Protein 4W5X (pdb70)

Foldseek 3Di:
DDDPLLLVCCCPVCQPVDAQLLLQLLCCVVVVDHAPDWFFWAFPVRHTHIWGHHDPDISCVSNVTDIDGDDPVCCVVCVPVVVVNVVVSVVCVVCSPVVCVPPVVSVVSVVVSPPD/DDDPLLLVCCCPVCNPPDALLLLQLLCCVVPVDHFPDWAWWAFPVGDTHIWGHHDPDISCVSNVTDIGGDDPVSCVVCVPVVVVNVVVNVVCVVCSPVCCVPPVVSVVSVVVSVDPD

B-factor: mean 32.57, std 7.02, range [18.69, 64.74]

Radius of gyration: 22.17 Å; Cα contacts (8 Å, |Δi|>4): 306; chains: 2; bounding box: 35×40×69 Å

Sequence (233 aa):
EMDKRMKSLAMTAFFGELSTLDIMALIMSIFKRHPNNTIFSVDKDGQFMIDFEYDNYKASQYLDLTLTPISGDECKTHASSIAEQLASVDIIKEDISEYIKTTPRLKRFIKKYRNREMDKRMKSLAMTAFFGELSTLDIMALIMSIFKRHPNNNTIFSVDKDGQFMIDFEYDNYKASQYLDLTLTPISGDECKTHASSIAEQLASVDIIKEDISEYIKTTPRLKRFIKKYRNRS

Nearest PDB structures (foldseek):
  4w60-assembly2_B  TM=1.003E+00  e=1.421E-19  Vaccinia virus WR
  5whb-assembly6_D  TM=1.813E-01  e=4.920E+00  Homo sapiens
  4w60-assembly2_B  TM=1.001E+00  e=5.861E-19  Vaccinia virus WR
  8gdw-assembly1_BBB  TM=2.776E-01  e=2.005E+00  Synechocystis sp. PCC 6803
  7e1e-assembly1_A  TM=4.964E-01  e=5.611E+00  Lethenteron camtschaticum

Organism: Vaccinia virus (strain Western Reserve) (NCBI:txid10254)

Structure (mmCIF, N/CA/C/O backbone):
data_4W5X
#
_entry.id   4W5X
#
_cell.length_a   112.785
_cell.length_b   34.207
_cell.length_c   67.200
_cell.angle_alpha   90.00
_cell.angle_beta   99.57
_cell.angle_gamma   90.00
#
_symmetry.space_group_name_H-M   'C 1 2 1'
#
loop_
_entity.id
_entity.type
_entity.pdbx_description
1 polymer 'Late protein H7'
2 water water
#
loop_
_atom_site.group_PDB
_atom_site.id
_atom_site.type_symbol
_atom_site.label_atom_id
_atom_site.label_alt_id
_atom_site.label_comp_id
_atom_site.label_asym_id
_atom_site.label_entity_id
_atom_site.label_seq_id
_atom_site.pdbx_PDB_ins_code
_atom_site.Cartn_x
_atom_site.Cartn_y
_atom_site.Cartn_z
_atom_site.occupancy
_atom_site.B_iso_or_equiv
_atom_site.auth_seq_id
_atom_site.auth_comp_id
_atom_site.auth_asym_id
_atom_site.auth_atom_id
_atom_site.pdbx_PDB_model_num
ATOM 1 N N . GLU A 1 3 ? 7.841 -3.983 -10.032 1.00 55.20 2 GLU B N 1
ATOM 2 C CA . GLU A 1 3 ? 7.510 -4.999 -11.030 1.00 48.23 2 GLU B CA 1
ATOM 3 C C . GLU A 1 3 ? 8.711 -5.879 -11.389 1.00 44.66 2 GLU B C 1
ATOM 4 O O . GLU A 1 3 ? 9.827 -5.388 -11.596 1.00 40.92 2 GLU B O 1
ATOM 6 N N . MET A 1 4 ? 8.472 -7.183 -11.476 1.00 42.14 3 MET B N 1
ATOM 7 C CA . MET A 1 4 ? 9.565 -8.138 -11.637 1.00 36.23 3 MET B CA 1
ATOM 8 C C . MET A 1 4 ? 10.368 -7.910 -12.902 1.00 38.47 3 MET B C 1
ATOM 9 O O . MET A 1 4 ? 9.815 -7.627 -13.964 1.00 39.72 3 MET B O 1
ATOM 14 N N . ASP A 1 5 ? 11.681 -8.045 -12.774 1.00 33.48 4 ASP B N 1
ATOM 15 C CA . ASP A 1 5 ? 12.583 -7.869 -13.887 1.00 27.91 4 ASP B CA 1
ATOM 16 C C . ASP A 1 5 ? 12.466 -9.050 -14.855 1.00 36.56 4 ASP B C 1
ATOM 17 O O . ASP A 1 5 ? 12.684 -10.201 -14.481 1.00 30.52 4 ASP B O 1
ATOM 22 N N . LYS A 1 6 ? 12.120 -8.765 -16.104 1.00 31.21 5 LYS B N 1
ATOM 23 C CA . LYS A 1 6 ? 11.918 -9.825 -17.086 1.00 32.53 5 LYS B CA 1
ATOM 24 C C . LYS A 1 6 ? 13.186 -10.610 -17.381 1.00 28.29 5 LYS B C 1
ATOM 25 O O . LYS A 1 6 ? 13.130 -11.820 -17.547 1.00 29.72 5 LYS B O 1
ATOM 26 N N . ARG A 1 7 ? 14.332 -9.939 -17.442 1.00 31.16 6 ARG B N 1
ATOM 27 C CA . ARG A 1 7 ? 15.570 -10.658 -17.724 1.00 30.40 6 ARG B CA 1
ATOM 28 C C . ARG A 1 7 ? 15.929 -11.616 -16.584 1.00 29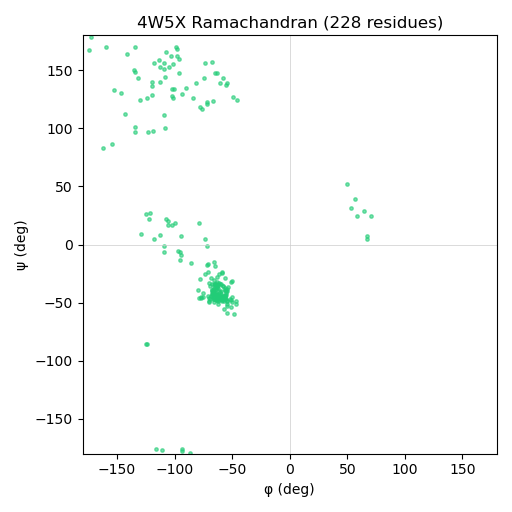.29 6 ARG B C 1
ATOM 29 O O . ARG A 1 7 ? 16.357 -12.740 -16.815 1.00 27.45 6 ARG B O 1
ATOM 37 N N . MET A 1 8 ? 15.768 -11.164 -15.348 1.00 28.57 7 MET B N 1
ATOM 38 C CA . MET A 1 8 ? 16.131 -12.007 -14.211 1.00 29.13 7 MET B CA 1
ATOM 39 C C . MET A 1 8 ? 15.251 -13.249 -14.203 1.00 28.10 7 MET B C 1
ATOM 40 O O . MET A 1 8 ? 15.712 -14.371 -13.972 1.00 27.84 7 MET B O 1
ATOM 45 N N . LYS A 1 9 ? 13.968 -13.037 -14.450 1.00 27.33 8 LYS B N 1
ATOM 46 C CA . LYS A 1 9 ? 13.011 -14.122 -14.425 1.00 30.43 8 LYS B CA 1
ATOM 47 C C . LYS A 1 9 ? 13.388 -15.154 -15.486 1.00 29.00 8 LYS B C 1
ATOM 48 O O . LYS A 1 9 ? 13.403 -16.360 -15.222 1.00 27.67 8 LYS B O 1
ATOM 54 N N . SER A 1 10 ? 13.738 -14.682 -16.677 1.00 27.10 9 SER B N 1
ATOM 55 C CA . SER A 1 10 ? 14.096 -15.608 -17.750 1.00 27.18 9 SER B CA 1
ATOM 56 C C . SER A 1 10 ? 15.315 -16.425 -17.364 1.00 28.77 9 SER B C 1
ATOM 57 O O . SER A 1 10 ? 15.314 -17.646 -17.500 1.00 29.07 9 SER B O 1
ATOM 60 N N . LEU A 1 11 ? 16.353 -15.755 -16.874 1.00 27.36 10 LEU B N 1
ATOM 61 C CA . LEU A 1 11 ? 17.558 -16.462 -16.463 1.00 27.28 10 LEU B CA 1
ATOM 62 C C . LEU A 1 11 ? 17.249 -17.557 -15.458 1.00 24.77 10 LEU B C 1
ATOM 63 O O . LEU A 1 11 ? 17.701 -18.686 -15.605 1.00 25.18 10 LEU B O 1
ATOM 68 N N . ALA A 1 12 ? 16.477 -17.200 -14.439 1.00 29.98 11 ALA B N 1
ATOM 69 C CA . ALA A 1 12 ? 16.124 -18.100 -13.348 1.00 27.20 11 ALA B CA 1
ATOM 70 C C . ALA A 1 12 ? 15.409 -19.359 -13.843 1.00 29.32 11 ALA B C 1
ATOM 71 O O . ALA A 1 12 ? 15.607 -20.451 -13.300 1.00 30.88 11 ALA B O 1
ATOM 73 N N . MET A 1 13 ? 14.581 -19.199 -14.875 1.00 29.08 12 MET B N 1
ATOM 74 C CA . MET A 1 13 ? 13.742 -20.288 -15.360 1.00 27.11 12 MET B CA 1
ATOM 75 C C . MET A 1 13 ? 14.370 -21.055 -16.523 1.00 28.32 12 MET B C 1
ATOM 76 O O . MET A 1 13 ? 13.833 -22.063 -16.975 1.00 26.78 12 MET B O 1
ATOM 81 N N . THR A 1 14 ? 15.500 -20.577 -17.023 1.00 28.27 13 THR B N 1
ATOM 82 C CA . THR A 1 14 ? 16.128 -21.260 -18.145 1.00 28.02 13 THR B CA 1
ATOM 83 C C . THR A 1 14 ? 17.560 -21.626 -17.826 1.00 25.80 13 THR B C 1
ATOM 84 O O . THR A 1 14 ? 17.824 -22.728 -17.376 1.00 26.33 13 THR B O 1
ATOM 88 N N . ALA A 1 15 ? 18.484 -20.698 -18.038 1.00 27.24 14 ALA B N 1
ATOM 89 C CA . ALA A 1 15 ? 19.895 -20.997 -17.855 1.00 26.69 14 ALA B CA 1
ATOM 90 C C . ALA A 1 15 ? 20.238 -21.455 -16.428 1.00 28.03 14 ALA B C 1
ATOM 91 O O . ALA A 1 15 ? 21.240 -22.141 -16.225 1.00 25.79 14 ALA B O 1
ATOM 93 N N . PHE A 1 16 ? 19.410 -21.088 -15.448 1.00 25.59 15 PHE B N 1
ATOM 94 C CA . PHE A 1 16 ? 19.671 -21.472 -14.062 1.00 28.83 15 PHE B CA 1
ATOM 95 C C . PHE A 1 16 ? 18.506 -22.259 -13.498 1.00 30.62 15 PHE B C 1
ATOM 96 O O . PHE A 1 16 ? 18.305 -22.344 -12.281 1.00 27.91 15 PHE B O 1
ATOM 104 N N . PHE A 1 17 ? 17.731 -22.826 -14.407 1.00 29.85 16 PHE B N 1
ATOM 105 C CA . PHE A 1 17 ? 16.569 -23.607 -14.038 1.00 31.48 16 PHE B CA 1
ATOM 106 C C . PHE A 1 17 ? 16.891 -24.578 -12.893 1.00 30.96 16 PHE B C 1
ATOM 107 O O . PHE A 1 17 ? 17.828 -25.375 -12.981 1.00 26.16 16 PHE B O 1
ATOM 115 N N . GLY A 1 18 ? 16.124 -24.479 -11.811 1.00 32.92 17 GLY B N 1
ATOM 116 C CA . GLY A 1 18 ? 16.258 -25.390 -10.678 1.00 29.60 17 GLY B CA 1
ATOM 117 C C . GLY A 1 18 ? 17.552 -25.287 -9.882 1.00 28.53 17 GLY B C 1
ATOM 118 O O . GLY A 1 18 ? 17.803 -26.112 -9.016 1.00 26.63 17 GLY B O 1
ATOM 119 N N . GLU A 1 19 ? 18.381 -24.291 -10.180 1.00 26.35 18 GLU B N 1
ATOM 120 C CA . GLU A 1 19 ? 19.623 -24.081 -9.442 1.00 28.35 18 GLU B CA 1
ATOM 121 C C . GLU A 1 19 ? 19.457 -23.062 -8.312 1.00 28.14 18 GLU B C 1
ATOM 122 O O . GLU A 1 19 ? 20.330 -22.941 -7.459 1.00 24.86 18 GLU B O 1
ATOM 128 N N . LEU A 1 20 ? 18.355 -22.316 -8.319 1.00 25.95 19 LEU B N 1
ATOM 129 C CA . LEU A 1 20 ? 18.203 -21.194 -7.385 1.00 26.32 19 LEU B CA 1
ATOM 130 C C . LEU A 1 20 ? 17.117 -21.357 -6.322 1.00 26.44 19 LEU B C 1
ATOM 131 O O . LEU A 1 20 ? 16.022 -21.832 -6.597 1.00 25.08 19 LEU B O 1
ATOM 136 N N . SER A 1 21 ? 17.440 -20.918 -5.110 1.00 27.33 20 SER B N 1
ATOM 137 C CA . SER A 1 21 ? 16.497 -20.934 -3.999 1.00 25.97 20 SER B CA 1
ATOM 138 C C . SER A 1 21 ? 15.883 -19.553 -3.854 1.00 24.26 20 SER B C 1
ATOM 139 O O . SER A 1 21 ? 16.352 -18.581 -4.457 1.00 25.36 20 SER B O 1
ATOM 142 N N . THR A 1 22 ? 14.836 -19.452 -3.046 1.00 24.21 21 THR B N 1
ATOM 143 C CA . THR A 1 22 ? 14.297 -18.131 -2.709 1.00 24.05 21 THR B CA 1
ATOM 144 C C . THR A 1 22 ? 15.374 -17.229 -2.101 1.00 24.47 21 THR B C 1
ATOM 145 O O . THR A 1 22 ? 15.408 -16.029 -2.384 1.00 25.13 21 THR B O 1
ATOM 149 N N . LEU A 1 23 ? 16.266 -17.798 -1.289 1.00 24.00 22 LEU B N 1
ATOM 150 C CA . LEU A 1 23 ? 17.356 -16.994 -0.728 1.00 22.60 22 LEU B CA 1
ATOM 151 C C . LEU A 1 23 ? 18.272 -16.456 -1.826 1.00 23.40 22 LEU B C 1
ATOM 152 O O . LEU A 1 23 ? 18.694 -15.284 -1.792 1.00 22.90 22 LEU B O 1
ATOM 157 N N . ASP A 1 24 ? 18.581 -17.321 -2.787 1.00 21.52 23 ASP B N 1
ATOM 158 C CA . ASP A 1 24 ? 19.429 -16.953 -3.911 1.00 25.03 23 ASP B CA 1
ATOM 159 C C . ASP A 1 24 ? 18.810 -15.777 -4.655 1.00 23.32 23 ASP B C 1
ATOM 160 O O . ASP A 1 24 ? 19.495 -14.832 -5.035 1.00 23.37 23 ASP B O 1
ATOM 165 N N . ILE A 1 25 ? 17.509 -15.867 -4.897 1.00 22.26 24 ILE B N 1
ATOM 166 C CA . ILE A 1 25 ? 16.796 -14.807 -5.575 1.00 22.21 24 ILE B CA 1
ATOM 167 C C . ILE A 1 25 ? 16.862 -13.505 -4.762 1.00 22.53 24 ILE B C 1
ATOM 168 O O . ILE A 1 25 ? 17.124 -12.436 -5.297 1.00 22.74 24 ILE B O 1
ATOM 173 N N . MET A 1 26 ? 16.629 -13.617 -3.462 1.00 22.33 25 MET B N 1
ATOM 174 C CA . MET A 1 26 ? 16.644 -12.449 -2.588 1.00 25.25 25 MET B CA 1
ATOM 175 C C . MET A 1 26 ? 18.011 -11.784 -2.641 1.00 23.08 25 MET B C 1
ATOM 176 O O . MET A 1 26 ? 18.120 -10.555 -2.673 1.00 25.27 25 MET B O 1
ATOM 181 N N . ALA A 1 27 ? 19.055 -12.605 -2.673 1.00 22.89 26 ALA B N 1
ATOM 182 C CA . ALA A 1 27 ? 20.424 -12.100 -2.787 1.00 24.72 26 ALA B CA 1
ATOM 183 C C . ALA A 1 27 ? 20.675 -11.455 -4.150 1.00 23.62 26 ALA B C 1
ATOM 184 O O . ALA A 1 27 ? 21.333 -10.405 -4.243 1.00 22.13 26 ALA B O 1
ATOM 186 N N . LEU A 1 28 ? 20.180 -12.092 -5.210 1.00 22.65 27 LEU B N 1
ATOM 187 C CA . LEU A 1 28 ? 20.355 -11.536 -6.559 1.00 22.21 27 LEU B CA 1
ATOM 188 C C . LEU A 1 28 ? 19.657 -10.184 -6.690 1.00 23.67 27 LEU B C 1
ATOM 189 O O . LEU A 1 28 ? 20.205 -9.236 -7.246 1.00 22.86 27 LEU B O 1
ATOM 194 N N . ILE A 1 29 ? 18.437 -10.097 -6.178 1.00 25.44 28 ILE B N 1
ATOM 195 C CA . ILE A 1 29 ? 17.709 -8.833 -6.208 1.00 23.49 28 ILE B CA 1
ATOM 196 C C . ILE A 1 29 ? 18.493 -7.760 -5.475 1.00 25.82 28 ILE B C 1
ATOM 197 O O . ILE A 1 29 ? 18.629 -6.640 -5.960 1.00 27.56 28 ILE B O 1
ATOM 202 N N . MET A 1 30 ? 19.026 -8.103 -4.304 1.00 25.28 29 MET B N 1
ATOM 203 C CA . MET A 1 30 ? 19.769 -7.133 -3.512 1.00 26.97 29 MET B CA 1
ATOM 204 C C . MET A 1 30 ? 21.026 -6.660 -4.256 1.00 26.67 29 MET B C 1
ATOM 205 O O . MET A 1 30 ? 21.389 -5.501 -4.187 1.00 29.40 29 MET B O 1
ATOM 210 N N . SER A 1 31 ? 21.675 -7.565 -4.981 1.00 25.43 30 SER B N 1
ATOM 211 C CA . SER A 1 31 ? 22.959 -7.272 -5.624 1.00 27.39 30 SER B CA 1
ATOM 212 C C . SER A 1 31 ? 22.791 -6.462 -6.915 1.00 29.38 30 SER B C 1
ATOM 213 O O . SER A 1 31 ? 23.492 -5.474 -7.153 1.00 25.86 30 SER B O 1
ATOM 216 N N . ILE A 1 32 ? 21.850 -6.895 -7.740 1.00 27.92 31 ILE B N 1
ATOM 217 C CA . ILE A 1 32 ? 21.602 -6.254 -9.016 1.00 31.33 31 ILE B CA 1
ATOM 218 C C . ILE A 1 32 ? 20.818 -4.947 -8.854 1.00 31.99 31 ILE B C 1
ATOM 219 O O . ILE A 1 32 ? 21.189 -3.926 -9.430 1.00 31.33 31 ILE B O 1
ATOM 224 N N . PHE A 1 33 ? 19.761 -4.969 -8.044 1.00 28.83 32 PHE B N 1
ATOM 225 C CA . PHE A 1 33 ? 18.877 -3.804 -7.922 1.00 30.46 32 PHE B CA 1
ATOM 226 C C . PHE A 1 33 ? 18.953 -3.062 -6.604 1.00 30.52 32 PHE B C 1
ATOM 227 O O . PHE A 1 33 ? 18.258 -2.061 -6.424 1.00 32.73 32 PHE B O 1
ATOM 235 N N . LYS A 1 34 ? 19.777 -3.548 -5.681 1.00 31.25 33 LYS B N 1
ATOM 236 C CA . LYS A 1 34 ? 19.871 -2.945 -4.357 1.00 32.43 33 LYS B CA 1
ATOM 237 C C . LYS A 1 34 ? 18.492 -2.830 -3.717 1.00 34.77 33 LYS B C 1
ATOM 238 O O . LYS A 1 34 ? 18.232 -1.903 -2.947 1.00 36.18 33 LYS B O 1
ATOM 244 N N . ARG A 1 35 ? 17.609 -3.768 -4.048 1.00 30.13 34 ARG B N 1
ATOM 245 C CA . ARG A 1 35 ? 16.276 -3.802 -3.468 1.00 30.22 34 ARG B CA 1
ATOM 246 C C . ARG A 1 35 ? 16.217 -4.844 -2.349 1.00 32.82 34 ARG B C 1
ATOM 247 O O . ARG A 1 35 ? 16.702 -5.966 -2.514 1.00 29.90 34 ARG B O 1
ATOM 249 N N . HIS A 1 36 ? 15.628 -4.459 -1.220 1.00 26.04 35 HIS B N 1
ATOM 250 C CA . HIS A 1 36 ? 15.444 -5.347 -0.067 1.00 28.08 35 HIS B CA 1
ATOM 251 C C . HIS A 1 36 ? 13.970 -5.712 0.087 1.00 29.50 35 HIS B C 1
ATOM 252 O O . HIS A 1 36 ? 13.094 -4.923 -0.281 1.00 29.91 35 HIS B O 1
ATOM 259 N N . PRO A 1 37 ? 13.683 -6.907 0.641 1.00 30.92 36 PRO B N 1
ATOM 260 C CA . PRO A 1 37 ? 12.279 -7.286 0.844 1.00 30.12 36 PRO B CA 1
ATOM 261 C C . PRO A 1 37 ? 11.630 -6.521 1.998 1.00 29.81 36 PRO B C 1
ATOM 262 O O . PRO A 1 37 ? 12.324 -6.029 2.887 1.00 29.48 36 PRO B O 1
ATOM 266 N N . ASN A 1 38 ? 10.309 -6.416 1.966 1.00 31.45 37 ASN B N 1
ATOM 267 C CA . ASN A 1 38 ? 9.573 -5.784 3.052 1.00 34.39 37 ASN B CA 1
ATOM 268 C C . ASN A 1 38 ? 9.446 -6.725 4.244 1.00 33.85 37 ASN B C 1
ATOM 269 O O . ASN A 1 38 ? 9.370 -6.276 5.387 1.00 32.36 37 ASN B O 1
ATOM 274 N N . ASN A 1 39 ? 9.418 -8.025 3.976 1.00 28.97 38 ASN B N 1
ATOM 275 C CA . ASN A 1 39 ? 9.488 -9.027 5.040 1.00 32.06 38 ASN B CA 1
ATOM 276 C C . ASN A 1 39 ? 9.619 -10.467 4.560 1.00 34.39 38 ASN B C 1
ATOM 277 O O . ASN A 1 39 ? 9.647 -10.748 3.358 1.00 29.12 38 ASN B O 1
ATOM 282 N N . THR A 1 40 ? 9.720 -11.382 5.516 1.00 31.63 39 THR B N 1
ATOM 283 C CA . THR A 1 40 ? 9.893 -12.774 5.174 1.00 30.99 39 THR B CA 1
ATOM 284 C C . THR A 1 40 ? 8.616 -13.545 5.444 1.00 31.48 39 THR B C 1
ATOM 285 O O . THR A 1 40 ? 7.702 -13.060 6.125 1.00 25.13 39 THR B O 1
ATOM 289 N N . ILE A 1 41 ? 8.564 -14.747 4.889 1.00 25.76 40 ILE B N 1
ATOM 290 C CA . ILE A 1 41 ? 7.413 -15.624 5.012 1.00 28.98 40 ILE B CA 1
ATOM 291 C C . ILE A 1 41 ? 7.901 -17.057 5.132 1.00 29.90 40 ILE B C 1
ATOM 292 O O . ILE A 1 41 ? 8.476 -17.591 4.189 1.00 27.08 40 ILE B O 1
ATOM 297 N N . PHE A 1 42 ? 7.710 -17.669 6.303 1.00 27.88 41 PHE B N 1
ATOM 298 C CA . PHE A 1 42 ? 8.011 -19.085 6.479 1.00 22.11 41 PHE B CA 1
ATOM 299 C C . PHE A 1 42 ? 7.033 -19.877 5.625 1.00 31.48 41 PHE B C 1
ATOM 300 O O . PHE A 1 42 ? 5.815 -19.715 5.755 1.00 26.48 41 PHE B O 1
ATOM 308 N N . SER A 1 43 ? 7.576 -20.707 4.736 1.00 26.12 42 SER B N 1
ATOM 309 C CA . SER A 1 43 ? 6.787 -21.406 3.732 1.00 25.77 42 SER B CA 1
ATOM 310 C C . SER A 1 43 ? 7.278 -22.834 3.511 1.00 27.65 42 SER B C 1
ATOM 311 O O . SER A 1 43 ? 8.382 -23.206 3.918 1.00 24.03 42 SER B O 1
ATOM 314 N N . VAL A 1 44 ? 6.433 -23.634 2.867 1.00 27.98 43 VAL B N 1
ATOM 315 C CA . VAL A 1 44 ? 6.808 -24.968 2.441 1.00 26.54 43 VAL B CA 1
ATOM 316 C C . VAL A 1 44 ? 6.310 -25.088 1.013 1.00 29.79 43 VAL B C 1
ATOM 317 O O . VAL A 1 44 ? 5.307 -24.457 0.664 1.00 26.00 43 VAL B O 1
ATOM 321 N N . ASP A 1 45 ? 7.019 -25.855 0.180 1.00 31.68 44 ASP B N 1
ATOM 322 C CA . ASP A 1 45 ? 6.570 -26.092 -1.193 1.00 32.49 44 ASP B CA 1
ATOM 323 C C . ASP A 1 45 ? 5.744 -27.365 -1.314 1.00 34.41 44 ASP B C 1
ATOM 324 O O . ASP A 1 45 ? 5.481 -28.045 -0.322 1.00 27.92 44 ASP B O 1
ATOM 329 N N . LYS A 1 46 ? 5.345 -27.664 -2.546 1.00 35.67 45 LYS B N 1
ATOM 330 C CA . LYS A 1 46 ? 4.468 -28.787 -2.857 1.00 40.56 45 LYS B CA 1
ATOM 331 C C . LYS A 1 46 ? 5.034 -30.109 -2.359 1.00 36.63 45 LYS B C 1
ATOM 332 O O . LYS A 1 46 ? 4.289 -31.028 -2.031 1.00 41.21 45 LYS B O 1
ATOM 334 N N . ASP A 1 47 ? 6.358 -30.199 -2.288 1.00 39.69 46 ASP B N 1
ATOM 335 C CA . ASP A 1 47 ? 7.020 -31.446 -1.911 1.00 35.70 46 ASP B CA 1
ATOM 336 C C . ASP A 1 47 ? 7.449 -31.458 -0.446 1.00 37.70 46 ASP B C 1
ATOM 337 O O . ASP A 1 47 ? 8.310 -32.247 -0.061 1.00 35.21 46 ASP B O 1
ATOM 342 N N . GLY A 1 48 ? 6.866 -30.572 0.354 1.00 38.72 47 GLY B N 1
ATOM 343 C CA . GLY A 1 48 ? 7.171 -30.501 1.776 1.00 32.51 47 GLY B CA 1
ATOM 344 C C . GLY A 1 48 ? 8.556 -29.970 2.103 1.00 34.21 47 GLY B C 1
ATOM 345 O O . GLY A 1 48 ? 9.103 -30.262 3.171 1.00 33.35 47 GLY B O 1
ATOM 346 N N . GLN A 1 49 ? 9.135 -29.183 1.200 1.00 31.57 48 GLN B N 1
ATOM 347 C CA . GLN A 1 49 ? 10.431 -28.571 1.486 1.00 28.85 48 GLN B CA 1
ATOM 348 C C . GLN A 1 49 ? 10.254 -27.179 2.082 1.00 29.01 48 GLN B C 1
ATOM 349 O O . GLN A 1 49 ? 9.511 -26.354 1.547 1.00 25.33 48 GLN B O 1
ATOM 355 N N . PHE A 1 50 ? 10.924 -26.915 3.200 1.00 27.13 49 PHE B N 1
ATOM 356 C CA . PHE A 1 50 ? 10.798 -25.605 3.841 1.00 24.31 49 PHE B CA 1
ATOM 357 C C . PHE A 1 50 ? 11.564 -24.512 3.085 1.00 24.47 49 PHE B C 1
ATOM 358 O O . PHE A 1 50 ? 12.650 -24.755 2.554 1.00 23.18 49 PHE B O 1
ATOM 366 N N . MET A 1 51 ? 10.999 -23.309 3.044 1.00 22.41 50 MET B N 1
ATOM 367 C CA . MET A 1 51 ? 11.663 -22.171 2.412 1.00 24.37 50 MET B CA 1
ATOM 368 C C . MET A 1 51 ? 11.219 -20.853 3.037 1.00 26.34 50 MET B C 1
ATOM 369 O O . MET A 1 51 ? 10.031 -20.611 3.206 1.00 25.81 50 MET B O 1
ATOM 374 N N . ILE A 1 52 ? 12.177 -19.991 3.346 1.00 25.54 51 ILE B N 1
ATOM 375 C CA . ILE A 1 52 ? 11.858 -18.611 3.638 1.00 21.35 51 ILE B CA 1
ATOM 376 C C . ILE A 1 52 ? 11.599 -17.873 2.323 1.00 26.84 51 ILE B C 1
ATOM 377 O O . ILE A 1 52 ? 12.485 -17.776 1.455 1.00 23.36 51 ILE B O 1
ATOM 382 N N . ASP A 1 53 ? 10.382 -17.367 2.165 1.00 24.63 52 ASP B N 1
ATOM 383 C CA . ASP A 1 53 ? 10.051 -16.567 0.988 1.00 28.13 52 ASP B CA 1
ATOM 384 C C . ASP A 1 53 ? 10.221 -15.099 1.379 1.00 27.73 52 ASP B C 1
ATOM 385 O O . ASP A 1 53 ? 10.240 -14.764 2.566 1.00 29.30 52 ASP B O 1
ATOM 390 N N . PHE A 1 54 ? 10.388 -14.237 0.385 1.00 26.06 53 PHE B N 1
ATOM 391 C CA . PHE A 1 54 ? 10.683 -12.837 0.634 1.00 26.73 53 PHE B CA 1
ATOM 392 C C . PHE A 1 54 ? 9.657 -11.960 -0.047 1.00 27.28 53 PHE B C 1
ATOM 393 O O . PHE A 1 54 ? 9.410 -12.105 -1.231 1.00 27.18 53 PHE B O 1
ATOM 401 N N . GLU A 1 55 ? 9.035 -11.065 0.712 1.00 26.02 54 GLU B N 1
ATOM 402 C CA . GLU A 1 55 ? 7.958 -10.264 0.159 1.00 26.87 54 GLU B CA 1
ATOM 403 C C . GLU A 1 55 ? 8.389 -8.841 -0.194 1.00 31.64 54 GLU B C 1
ATOM 404 O O . GLU A 1 55 ? 8.969 -8.134 0.633 1.00 34.36 54 GLU B O 1
ATOM 410 N N . TYR A 1 56 ? 8.108 -8.438 -1.434 1.00 28.99 55 TYR B N 1
ATOM 411 C CA . TYR A 1 56 ? 8.370 -7.081 -1.907 1.00 33.57 55 TYR B CA 1
ATOM 412 C C . TYR A 1 56 ? 7.040 -6.355 -2.144 1.00 37.35 55 TYR B C 1
ATOM 413 O O . TYR A 1 56 ? 5.969 -6.902 -1.878 1.00 37.39 55 TYR B O 1
ATOM 422 N N . ASP A 1 57 ? 7.100 -5.122 -2.634 1.00 44.51 56 ASP B N 1
ATOM 423 C CA . ASP A 1 57 ? 5.876 -4.335 -2.831 1.00 48.29 56 ASP B CA 1
ATOM 424 C C . ASP A 1 57 ? 4.787 -5.129 -3.555 1.00 44.79 56 ASP B C 1
ATOM 425 O O . ASP A 1 57 ? 3.696 -5.343 -3.014 1.00 44.41 56 ASP B O 1
ATOM 430 N N . ASN A 1 58 ? 5.102 -5.580 -4.767 1.00 38.87 57 ASN B N 1
ATOM 431 C CA . ASN A 1 58 ? 4.107 -6.194 -5.646 1.00 41.49 57 ASN B CA 1
ATOM 432 C C . ASN A 1 58 ? 4.461 -7.598 -6.148 1.00 41.69 57 ASN B C 1
ATOM 433 O O . ASN A 1 58 ? 3.996 -8.005 -7.206 1.00 40.34 57 ASN B O 1
ATOM 4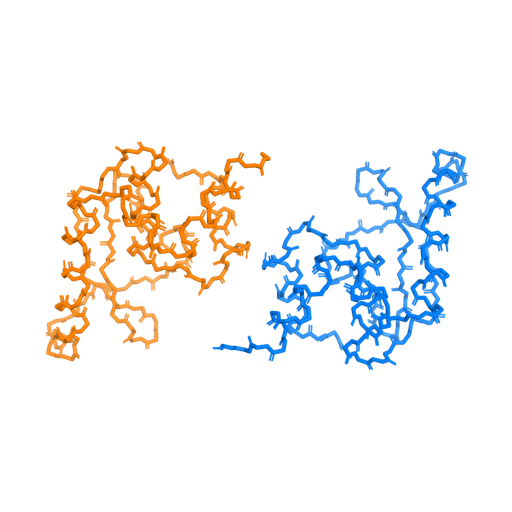36 N N . TYR A 1 59 ? 5.278 -8.336 -5.402 1.00 39.36 58 TYR B N 1
ATOM 437 C CA . TYR A 1 59 ? 5.642 -9.703 -5.794 1.00 37.04 58 TYR B CA 1
ATOM 438 C C . TYR A 1 59 ? 6.470 -10.367 -4.691 1.00 32.38 58 TYR B C 1
ATOM 439 O O . TYR A 1 59 ? 6.908 -9.695 -3.768 1.00 32.76 58 TYR B O 1
ATOM 448 N N . LYS A 1 60 ? 6.661 -11.682 -4.779 1.00 27.75 59 LYS B N 1
ATOM 449 C CA . LYS A 1 60 ? 7.513 -12.404 -3.829 1.00 34.67 59 LYS B CA 1
ATOM 450 C C . LYS A 1 60 ? 8.691 -13.045 -4.568 1.00 30.53 59 LYS B C 1
ATOM 451 O O . LYS A 1 60 ? 8.603 -13.326 -5.758 1.00 26.88 59 LYS B O 1
ATOM 457 N N . ALA A 1 61 ? 9.780 -13.296 -3.854 1.00 27.13 60 ALA B N 1
ATOM 458 C CA . ALA A 1 61 ? 10.951 -13.939 -4.447 1.00 26.09 60 ALA B CA 1
ATOM 459 C C . ALA A 1 61 ? 10.599 -15.255 -5.151 1.00 28.28 60 ALA B C 1
ATOM 460 O O . ALA A 1 61 ? 11.187 -15.578 -6.177 1.00 30.22 60 ALA B O 1
ATOM 462 N N . SER A 1 62 ? 9.654 -16.016 -4.595 1.00 24.93 61 SER B N 1
ATOM 463 C CA . SER A 1 62 ? 9.293 -17.323 -5.153 1.00 27.71 61 SER B CA 1
ATOM 464 C C . SER A 1 62 ? 8.666 -17.214 -6.537 1.00 27.00 61 SER B C 1
ATOM 465 O O . SER A 1 62 ? 8.609 -18.199 -7.278 1.00 30.52 61 SER B O 1
ATOM 468 N N . GLN A 1 63 ? 8.189 -16.024 -6.883 1.00 28.79 62 GLN B N 1
ATOM 469 C CA . GLN A 1 63 ? 7.547 -15.814 -8.183 1.00 25.30 62 GLN B CA 1
ATOM 470 C C . GLN A 1 63 ? 8.559 -15.790 -9.334 1.00 31.59 62 GLN B C 1
ATOM 471 O O . GLN A 1 63 ? 8.219 -16.088 -10.480 1.00 29.49 62 GLN B O 1
ATOM 477 N N . TYR A 1 64 ? 9.799 -15.433 -9.025 1.00 29.96 63 TYR B N 1
ATOM 478 C CA . TYR A 1 64 ? 10.881 -15.524 -10.001 1.00 26.49 63 TYR B CA 1
ATOM 479 C C . TYR A 1 64 ? 11.164 -16.976 -10.380 1.00 28.96 63 TYR B C 1
ATOM 480 O O . TYR A 1 64 ? 11.823 -17.266 -11.387 1.00 30.90 63 TYR B O 1
ATOM 489 N N . LEU A 1 65 ? 10.651 -17.894 -9.574 1.00 29.88 64 LEU B N 1
ATOM 490 C CA . LEU A 1 65 ? 10.953 -19.301 -9.752 1.00 26.73 64 LEU B CA 1
ATOM 491 C C . LEU A 1 65 ? 9.687 -20.077 -10.066 1.00 29.20 64 LEU B C 1
ATOM 492 O O . LEU A 1 65 ? 9.724 -21.302 -10.168 1.00 30.34 64 LEU B O 1
ATOM 497 N N . ASP A 1 66 ? 8.577 -19.361 -10.229 1.00 29.59 65 ASP B N 1
ATOM 498 C CA . ASP A 1 66 ? 7.309 -19.981 -10.597 1.00 30.24 65 ASP B CA 1
ATOM 499 C C . ASP A 1 66 ? 6.928 -21.053 -9.596 1.00 32.29 65 ASP B C 1
ATOM 500 O O . ASP A 1 66 ? 6.427 -22.109 -9.978 1.00 33.18 65 ASP B O 1
ATOM 505 N N . LEU A 1 67 ? 7.173 -20.795 -8.315 1.00 30.16 66 LEU B N 1
ATOM 506 C CA . LEU A 1 67 ? 6.832 -21.762 -7.285 1.00 28.63 66 LEU B CA 1
ATOM 507 C C . LEU A 1 67 ? 5.487 -21.411 -6.692 1.00 34.41 66 LEU B C 1
ATOM 508 O O . LEU A 1 67 ? 5.136 -20.233 -6.612 1.00 32.41 66 LEU B O 1
ATOM 513 N N . THR A 1 68 ? 4.732 -22.427 -6.279 1.00 35.64 67 THR B N 1
ATOM 514 C CA . THR A 1 68 ? 3.549 -22.182 -5.456 1.00 37.05 67 THR B CA 1
ATOM 515 C C . THR A 1 68 ? 3.823 -22.674 -4.037 1.00 32.95 67 THR B C 1
ATOM 516 O O . THR A 1 68 ? 3.965 -23.873 -3.777 1.00 33.34 67 THR B O 1
ATOM 520 N N . LEU A 1 69 ? 3.917 -21.721 -3.125 1.00 30.33 68 LEU B N 1
ATOM 521 C CA . LEU A 1 69 ? 4.304 -22.017 -1.763 1.00 27.99 68 LEU B CA 1
ATOM 522 C C . LEU A 1 69 ? 3.096 -21.839 -0.870 1.00 30.96 68 LEU B C 1
ATOM 523 O O . LEU A 1 69 ? 2.171 -21.107 -1.223 1.00 29.25 68 LEU B O 1
ATOM 528 N N . THR A 1 70 ? 3.124 -22.520 0.271 1.00 28.93 69 THR B N 1
ATOM 529 C CA . THR A 1 70 ? 2.069 -22.459 1.270 1.00 32.59 69 THR B CA 1
ATOM 530 C C . THR A 1 70 ? 2.655 -21.948 2.581 1.00 29.47 69 THR B C 1
ATOM 531 O O . THR A 1 70 ? 3.743 -22.358 2.974 1.00 30.14 69 THR B O 1
ATOM 535 N N . PRO A 1 71 ? 1.951 -21.028 3.251 1.00 25.69 70 PRO B N 1
ATOM 536 C CA . PRO A 1 71 ? 2.430 -20.622 4.574 1.00 32.09 70 PRO B CA 1
ATOM 537 C C . PRO A 1 71 ? 2.619 -21.837 5.474 1.00 29.00 70 PRO B C 1
ATOM 538 O O . PRO A 1 71 ? 1.803 -22.757 5.457 1.00 28.99 70 PRO B O 1
ATOM 542 N N . ILE A 1 72 ? 3.699 -21.844 6.246 1.00 32.26 71 ILE B N 1
ATOM 543 C CA . ILE A 1 72 ? 3.937 -22.923 7.184 1.00 31.78 71 ILE B CA 1
ATOM 544 C C . ILE A 1 72 ? 2.764 -23.023 8.155 1.00 32.39 71 ILE B C 1
ATOM 545 O O . ILE A 1 72 ? 2.174 -22.019 8.524 1.00 29.42 71 ILE B O 1
ATOM 550 N N . SER A 1 73 ? 2.402 -24.241 8.536 1.00 34.44 72 SER B N 1
ATOM 551 C CA . SER A 1 73 ? 1.364 -24.423 9.543 1.00 36.33 72 SER B CA 1
ATOM 552 C C . SER A 1 73 ? 2.030 -24.665 10.898 1.00 35.10 72 SER B C 1
ATOM 553 O O . SER A 1 73 ? 3.214 -24.988 10.963 1.00 33.97 72 SER B O 1
ATOM 556 N N . GLY A 1 74 ? 1.276 -24.501 11.978 1.00 40.55 73 GLY B N 1
ATOM 557 C CA . GLY A 1 74 ? 1.816 -24.712 13.313 1.00 34.61 73 GLY B CA 1
ATOM 558 C C . GLY A 1 74 ? 2.517 -26.049 13.506 1.00 35.82 73 GLY B C 1
ATOM 559 O O . GLY A 1 74 ? 3.615 -26.106 14.061 1.00 36.44 73 GLY B O 1
ATOM 560 N N . ASP A 1 75 ? 1.874 -27.122 13.051 1.00 35.19 74 ASP B N 1
ATOM 561 C CA . ASP A 1 75 ? 2.402 -28.482 13.169 1.00 39.66 74 ASP B CA 1
ATOM 562 C C . ASP A 1 75 ? 3.721 -28.701 12.443 1.00 41.20 74 ASP B C 1
ATOM 563 O O . ASP A 1 75 ? 4.483 -29.603 12.790 1.00 38.78 74 ASP B O 1
ATOM 568 N N . GLU A 1 76 ? 3.973 -27.900 11.414 1.00 37.04 75 GLU B N 1
ATOM 569 C CA . GLU A 1 76 ? 5.148 -28.096 10.566 1.00 34.29 75 GLU B CA 1
ATOM 570 C C . GLU A 1 76 ? 6.365 -27.412 11.157 1.00 32.86 75 GLU B C 1
ATOM 571 O O . GLU A 1 76 ? 7.499 -27.690 10.778 1.00 33.73 75 GLU B O 1
ATOM 577 N N . CYS A 1 77 ? 6.126 -26.514 12.099 1.00 37.06 76 CYS B N 1
ATOM 578 C CA . CYS A 1 77 ? 7.218 -25.777 12.707 1.00 36.90 76 CYS B CA 1
ATOM 579 C C . CYS A 1 77 ? 8.259 -26.739 13.255 1.00 31.07 76 CYS B C 1
ATOM 580 O O . CYS A 1 77 ? 9.443 -26.629 12.937 1.00 31.00 76 CYS B O 1
ATOM 583 N N . LYS A 1 78 ? 7.811 -27.685 14.073 1.00 28.86 77 LYS B N 1
ATOM 584 C CA . LYS A 1 78 ? 8.705 -28.690 14.626 1.00 27.99 77 LYS B CA 1
ATOM 585 C C . LYS A 1 78 ? 9.437 -29.442 13.519 1.00 31.11 77 LYS B C 1
ATOM 586 O O . LYS A 1 78 ? 10.655 -29.629 13.586 1.00 30.05 77 LYS B O 1
ATOM 592 N N . THR A 1 79 ? 8.698 -29.881 12.500 1.00 26.69 78 THR B N 1
ATOM 593 C CA . THR A 1 79 ? 9.309 -30.636 11.400 1.00 31.43 78 THR B CA 1
ATOM 594 C C . THR A 1 79 ? 10.470 -29.886 10.734 1.00 29.53 78 THR B C 1
ATOM 595 O O . THR A 1 79 ? 11.495 -30.472 10.398 1.00 27.63 78 THR B O 1
ATOM 599 N N . HIS A 1 80 ? 10.309 -28.586 10.558 1.00 28.41 79 HIS B N 1
ATOM 600 C CA . HIS A 1 80 ? 11.282 -27.811 9.795 1.00 26.33 79 HIS B CA 1
ATOM 601 C C . HIS A 1 80 ? 12.248 -26.993 10.647 1.00 29.09 79 HIS B C 1
ATOM 602 O O . HIS A 1 80 ? 12.910 -26.076 10.147 1.00 27.45 79 HIS B O 1
ATOM 609 N N . ALA A 1 81 ? 12.333 -27.322 11.932 1.00 23.00 80 ALA B N 1
ATOM 610 C CA . ALA A 1 81 ? 13.159 -26.548 12.832 1.00 25.89 80 ALA B CA 1
ATOM 611 C C . ALA A 1 81 ? 14.571 -26.364 12.296 1.00 26.36 80 ALA B C 1
ATOM 612 O O . ALA A 1 81 ? 15.086 -25.253 12.295 1.00 24.78 80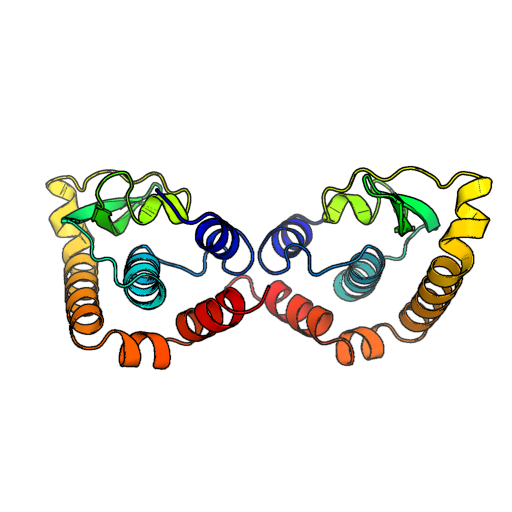 ALA B O 1
ATOM 614 N N . SER A 1 82 ? 15.193 -27.446 11.829 1.00 26.55 81 SER B N 1
ATOM 615 C CA . SER A 1 82 ? 16.580 -27.378 11.376 1.00 25.80 81 SER B CA 1
ATOM 616 C C . SER A 1 82 ? 16.743 -26.478 10.165 1.00 27.30 81 SER B C 1
ATOM 617 O O . SER A 1 82 ? 17.641 -25.641 10.122 1.00 25.55 81 SER B O 1
ATOM 620 N N . SER A 1 83 ? 15.870 -26.676 9.178 1.00 26.00 82 SER B N 1
ATOM 621 C CA . SER A 1 83 ? 15.886 -25.890 7.950 1.00 24.61 82 SER B CA 1
ATOM 622 C C . SER A 1 83 ? 15.565 -24.429 8.233 1.00 27.25 82 SER B C 1
ATOM 623 O O . SER A 1 83 ? 16.125 -23.522 7.601 1.00 26.37 82 SER B O 1
ATOM 626 N N . ILE A 1 84 ? 14.670 -24.202 9.192 1.00 23.47 83 ILE B N 1
ATOM 627 C CA . ILE A 1 84 ? 14.364 -22.856 9.656 1.00 24.07 83 ILE B CA 1
ATOM 628 C C . ILE A 1 84 ? 15.623 -22.140 10.153 1.00 24.49 83 ILE B C 1
ATOM 629 O O . ILE A 1 84 ? 15.961 -21.055 9.672 1.00 25.47 83 ILE B O 1
ATOM 634 N N . ALA A 1 85 ? 16.327 -22.757 11.100 1.00 25.23 84 ALA B N 1
ATOM 635 C CA . ALA A 1 85 ? 17.549 -22.166 11.664 1.00 25.55 84 ALA B CA 1
ATOM 636 C C . ALA A 1 85 ? 18.633 -21.895 10.619 1.00 27.16 84 ALA B C 1
ATOM 637 O O . ALA A 1 85 ? 19.258 -20.835 10.625 1.00 24.04 84 ALA B O 1
ATOM 639 N N . GLU A 1 86 ? 18.876 -22.855 9.738 1.00 25.51 85 GLU B N 1
ATOM 640 C CA . GLU A 1 86 ? 19.933 -22.657 8.755 1.00 27.63 85 GLU B CA 1
ATOM 641 C C . GLU A 1 86 ? 19.591 -21.526 7.784 1.00 26.95 85 GLU B C 1
ATOM 642 O O . GLU A 1 86 ? 20.444 -20.705 7.462 1.00 26.10 85 GLU B O 1
ATOM 648 N N . GLN A 1 87 ? 18.347 -21.469 7.325 1.00 20.44 86 GLN B N 1
ATOM 649 C CA . GLN A 1 87 ? 17.970 -20.416 6.385 1.00 24.44 86 GLN B CA 1
ATOM 650 C C . GLN A 1 87 ? 18.000 -19.037 7.035 1.00 24.83 86 GLN B C 1
ATOM 651 O O . GLN A 1 87 ? 18.462 -18.083 6.429 1.00 24.26 86 GLN B O 1
ATOM 657 N N . LEU A 1 88 ? 17.557 -18.948 8.290 1.00 25.27 87 LEU B N 1
ATOM 658 C CA . LEU A 1 88 ? 17.680 -17.708 9.061 1.00 28.42 87 LEU B CA 1
ATOM 659 C C . LEU A 1 88 ? 19.123 -17.247 9.117 1.00 23.87 87 LEU B C 1
ATOM 660 O O . LEU A 1 88 ? 19.431 -16.075 8.914 1.00 23.67 87 LEU B O 1
ATOM 665 N N . ALA A 1 89 ? 20.003 -18.192 9.416 1.00 24.45 88 ALA B N 1
ATOM 666 C CA . ALA A 1 89 ? 21.414 -17.906 9.586 1.00 27.28 88 ALA B CA 1
ATOM 667 C C . ALA A 1 89 ? 21.994 -17.420 8.263 1.00 28.85 88 ALA B C 1
ATOM 668 O O . ALA A 1 89 ? 22.780 -16.478 8.228 1.00 26.09 88 ALA B O 1
ATOM 670 N N . SER A 1 90 ? 21.591 -18.069 7.172 1.00 26.44 89 SER B N 1
ATOM 671 C CA . SER A 1 90 ? 22.045 -17.683 5.839 1.00 24.81 89 SER B CA 1
ATOM 672 C C . SER A 1 90 ? 21.625 -16.265 5.471 1.00 24.20 89 SER B C 1
ATOM 673 O O . SER A 1 90 ? 22.437 -15.489 4.973 1.00 26.08 89 SER B O 1
ATOM 676 N N . VAL A 1 91 ? 20.364 -15.930 5.731 1.00 23.33 90 VAL B N 1
ATOM 677 C CA . VAL A 1 91 ? 19.853 -14.591 5.457 1.00 25.75 90 VAL B CA 1
ATOM 678 C C . VAL A 1 91 ? 20.679 -13.507 6.152 1.00 29.50 90 VAL B C 1
ATOM 679 O O . VAL A 1 91 ? 20.938 -12.444 5.582 1.00 27.57 90 VAL B O 1
ATOM 683 N N . ASP A 1 92 ? 21.095 -13.784 7.383 1.00 26.27 91 ASP B N 1
ATOM 684 C CA . ASP A 1 92 ? 21.898 -12.841 8.144 1.00 23.51 91 ASP B CA 1
ATOM 685 C C . ASP A 1 92 ? 23.260 -12.631 7.507 1.00 26.52 91 ASP B C 1
ATOM 686 O O . ASP A 1 92 ? 23.780 -11.525 7.501 1.00 26.85 91 ASP B O 1
ATOM 691 N N . ILE A 1 93 ? 23.838 -13.701 6.975 1.00 24.04 92 ILE B N 1
ATOM 692 C CA . ILE A 1 93 ? 25.107 -13.607 6.261 1.00 24.15 92 ILE B CA 1
ATOM 693 C C . ILE A 1 93 ? 24.931 -12.803 4.968 1.00 26.80 92 ILE B C 1
ATOM 694 O O . ILE A 1 93 ? 25.705 -11.883 4.669 1.00 28.52 92 ILE B O 1
ATOM 699 N N . ILE A 1 94 ? 23.890 -13.135 4.215 1.00 24.19 93 ILE B N 1
ATOM 700 C CA . ILE A 1 94 ? 23.579 -12.398 3.003 1.00 23.61 93 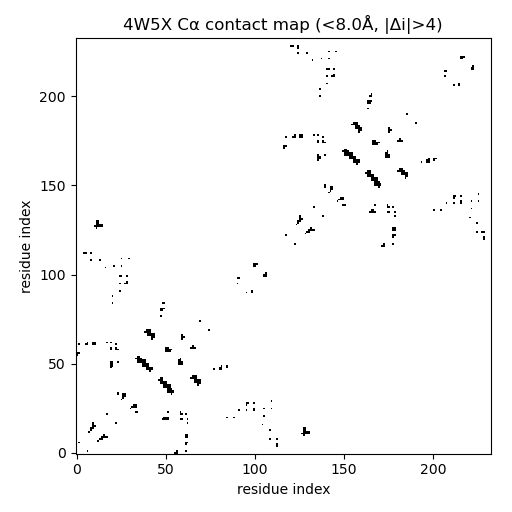ILE B CA 1
ATOM 701 C C . ILE A 1 94 ? 23.521 -10.901 3.274 1.00 28.48 93 ILE B C 1
ATOM 702 O O . ILE A 1 94 ? 24.220 -10.121 2.625 1.00 28.80 93 ILE B O 1
ATOM 707 N N . LYS A 1 95 ? 22.707 -10.512 4.251 1.00 28.70 94 LYS B N 1
ATOM 708 C CA . LYS A 1 95 ? 22.517 -9.106 4.600 1.00 28.72 94 LYS B CA 1
ATOM 709 C C . LYS A 1 95 ? 23.806 -8.414 5.036 1.00 33.25 94 LYS B C 1
ATOM 710 O O . LYS A 1 95 ? 24.001 -7.229 4.763 1.00 30.35 94 LYS B O 1
ATOM 716 N N . GLU A 1 96 ? 24.687 -9.152 5.701 1.00 27.16 95 GLU B N 1
ATOM 717 C CA . GLU A 1 96 ? 25.879 -8.544 6.270 1.00 29.60 95 GLU B CA 1
ATOM 718 C C . GLU A 1 96 ? 26.855 -8.050 5.208 1.00 31.89 95 GLU B C 1
ATOM 719 O O . GLU A 1 96 ? 27.440 -6.971 5.357 1.00 31.37 95 GLU B O 1
ATOM 725 N N . ASP A 1 97 ? 27.029 -8.840 4.146 1.00 24.98 96 ASP B N 1
ATOM 726 C CA . ASP A 1 97 ? 27.948 -8.488 3.061 1.00 28.36 96 ASP B CA 1
ATOM 727 C C . ASP A 1 97 ? 27.511 -9.166 1.758 1.00 29.11 96 ASP B C 1
ATOM 728 O O . ASP A 1 97 ? 27.979 -10.258 1.418 1.00 25.02 96 ASP B O 1
ATOM 733 N N . ILE A 1 98 ? 26.608 -8.508 1.036 1.00 27.26 97 ILE B N 1
ATOM 734 C CA . ILE A 1 98 ? 26.032 -9.091 -0.169 1.00 25.56 97 ILE B CA 1
ATOM 735 C C . ILE A 1 98 ? 27.090 -9.326 -1.235 1.00 29.43 97 ILE B C 1
ATOM 736 O O . ILE A 1 98 ? 27.009 -10.298 -1.982 1.00 29.16 97 ILE B O 1
ATOM 741 N N . SER A 1 99 ? 28.091 -8.451 -1.297 1.00 27.82 98 SER B N 1
ATOM 742 C CA . SER A 1 99 ? 29.142 -8.596 -2.304 1.00 33.01 98 SER B CA 1
ATOM 743 C C . SER A 1 99 ? 29.972 -9.851 -2.099 1.00 27.67 98 SER B C 1
ATOM 744 O O . SER A 1 99 ? 30.238 -10.590 -3.045 1.00 30.19 98 SER B O 1
ATOM 747 N N . GLU A 1 100 ? 30.388 -10.074 -0.857 1.00 29.34 99 GLU B N 1
ATOM 748 C CA . GLU A 1 100 ? 31.140 -11.268 -0.498 1.00 30.67 99 GLU B CA 1
ATOM 749 C C . GLU A 1 100 ? 30.316 -12.532 -0.740 1.00 29.54 99 GLU B C 1
ATOM 750 O O . GLU A 1 100 ? 30.851 -13.565 -1.145 1.00 30.05 99 GLU B O 1
ATOM 756 N N . TYR A 1 101 ? 29.016 -12.453 -0.469 1.00 30.58 100 TYR B N 1
ATOM 757 C CA . TYR A 1 101 ? 28.144 -13.614 -0.632 1.00 29.40 100 TYR B CA 1
ATOM 758 C C . TYR A 1 101 ? 28.048 -14.007 -2.098 1.00 27.60 100 TYR B C 1
ATOM 759 O O . TYR A 1 101 ? 28.201 -15.170 -2.446 1.00 27.25 100 TYR B O 1
ATOM 768 N N . ILE A 1 102 ? 27.781 -13.025 -2.955 1.00 26.48 101 ILE B N 1
ATOM 769 C CA . ILE A 1 102 ? 27.741 -13.272 -4.383 1.00 24.98 101 ILE B CA 1
ATOM 770 C C . ILE A 1 102 ? 29.064 -13.866 -4.836 1.00 28.09 101 ILE B C 1
ATOM 771 O O . ILE A 1 102 ? 29.107 -14.819 -5.618 1.00 28.47 101 ILE B O 1
ATOM 776 N N . LYS A 1 103 ? 30.142 -13.292 -4.325 1.00 31.35 102 LYS B N 1
ATOM 777 C CA . LYS A 1 103 ? 31.483 -13.609 -4.787 1.00 34.25 102 LYS B CA 1
ATOM 778 C C . LYS A 1 103 ? 31.852 -15.040 -4.453 1.00 33.68 102 LYS B C 1
ATOM 779 O O . LYS A 1 103 ? 32.563 -15.700 -5.209 1.00 33.46 102 LYS B O 1
ATOM 785 N N . THR A 1 104 ? 31.364 -15.517 -3.314 1.00 29.00 103 THR B N 1
ATOM 786 C CA . THR A 1 104 ? 31.742 -16.827 -2.821 1.00 27.84 103 THR B CA 1
ATOM 787 C C . THR A 1 104 ? 30.634 -17.865 -2.992 1.00 31.04 103 THR B C 1
ATOM 788 O O . THR A 1 104 ? 30.658 -18.918 -2.350 1.00 28.49 103 THR B O 1
ATOM 792 N N . THR A 1 105 ? 29.657 -17.567 -3.845 1.00 28.06 104 THR B N 1
ATOM 793 C CA . THR A 1 105 ? 28.596 -18.522 -4.124 1.00 26.55 104 THR B CA 1
ATOM 794 C C . THR A 1 105 ? 28.626 -18.738 -5.622 1.00 27.81 104 THR B C 1
ATOM 795 O O . THR A 1 105 ? 28.079 -17.941 -6.388 1.00 22.77 104 THR B O 1
ATOM 799 N N . PRO A 1 106 ? 29.307 -19.809 -6.048 1.00 30.13 105 PRO B N 1
ATOM 800 C CA . PRO A 1 106 ? 29.627 -19.946 -7.466 1.00 24.46 105 PRO B CA 1
ATOM 801 C C . PRO A 1 106 ? 28.421 -19.671 -8.371 1.00 28.46 105 PRO B C 1
ATOM 802 O O . PRO A 1 106 ? 28.561 -18.875 -9.294 1.00 26.16 105 PRO B O 1
ATOM 806 N N . ARG A 1 107 ? 27.264 -20.270 -8.096 1.00 25.05 106 ARG B N 1
ATOM 807 C CA . ARG A 1 107 ? 26.106 -20.115 -8.988 1.00 30.69 106 ARG B CA 1
ATOM 808 C C . ARG A 1 107 ? 25.609 -18.667 -9.077 1.00 27.64 106 ARG B C 1
ATOM 809 O O . ARG A 1 107 ? 25.035 -18.251 -10.095 1.00 26.85 106 ARG B O 1
ATOM 817 N N . LEU A 1 108 ? 25.834 -17.897 -8.020 1.00 24.84 107 LEU B N 1
ATOM 818 C CA . LEU A 1 108 ? 25.373 -16.507 -7.999 1.00 26.32 107 LEU B CA 1
ATOM 819 C C . LEU A 1 108 ? 26.290 -15.615 -8.844 1.00 29.81 107 LEU B C 1
ATOM 820 O O . LEU A 1 108 ? 25.834 -14.792 -9.646 1.00 26.21 107 LEU B O 1
ATOM 825 N N . LYS A 1 109 ? 27.588 -15.809 -8.654 1.00 29.79 108 LYS B N 1
ATOM 826 C CA . LYS A 1 109 ? 28.608 -15.161 -9.456 1.00 27.27 108 LYS B CA 1
ATOM 827 C C . LYS A 1 109 ? 28.372 -15.464 -10.935 1.00 31.96 108 LYS B C 1
ATOM 828 O O . LYS A 1 109 ? 28.500 -14.584 -11.784 1.00 32.29 108 LYS B O 1
ATOM 834 N N . ARG A 1 110 ? 28.029 -16.711 -11.249 1.00 31.05 109 ARG B N 1
ATOM 835 C CA . ARG A 1 110 ? 27.723 -17.064 -12.636 1.00 31.00 109 ARG B CA 1
ATOM 836 C C . ARG A 1 110 ? 26.496 -16.313 -13.111 1.00 31.07 109 ARG B C 1
ATOM 837 O O . ARG A 1 110 ? 26.484 -15.750 -14.207 1.00 32.25 109 ARG B O 1
ATOM 845 N N . PHE A 1 111 ? 25.457 -16.316 -12.284 1.00 26.73 110 PHE B N 1
ATOM 846 C CA . PHE A 1 111 ? 24.213 -15.678 -12.641 1.00 26.99 110 PHE B CA 1
ATOM 847 C C . PHE A 1 111 ? 24.459 -14.237 -13.033 1.00 31.31 110 PHE B C 1
ATOM 848 O O . PHE A 1 111 ? 23.967 -13.778 -14.055 1.00 28.76 110 PHE B O 1
ATOM 856 N N . ILE A 1 112 ? 25.209 -13.521 -12.204 1.00 31.16 111 ILE B N 1
ATOM 857 C CA . ILE A 1 112 ? 25.437 -12.102 -12.441 1.00 34.44 111 ILE B CA 1
ATOM 858 C C . ILE A 1 112 ? 26.256 -11.853 -13.703 1.00 36.35 111 ILE B C 1
ATOM 859 O O . ILE A 1 112 ? 25.955 -10.932 -14.467 1.00 41.00 111 ILE B O 1
ATOM 864 N N . LYS A 1 113 ? 27.276 -12.675 -13.933 1.00 35.08 112 LYS B N 1
ATOM 865 C CA . LYS A 1 113 ? 28.044 -12.577 -15.171 1.00 34.33 112 LYS B CA 1
ATOM 866 C C . LYS A 1 113 ? 27.114 -12.662 -16.367 1.00 38.51 112 LYS B C 1
ATOM 867 O O . LYS A 1 113 ? 27.153 -11.827 -17.271 1.00 42.28 112 LYS B O 1
ATOM 869 N N . LYS A 1 114 ? 26.279 -13.691 -16.362 1.00 34.56 113 LYS B N 1
ATOM 870 C CA . LYS A 1 114 ? 25.372 -13.956 -17.458 1.00 34.57 113 LYS B CA 1
ATOM 871 C C . LYS A 1 114 ? 24.291 -12.891 -17.564 1.00 37.38 113 LYS B C 1
ATOM 872 O O . LYS A 1 114 ? 23.781 -12.620 -18.655 1.00 37.43 113 LYS B O 1
ATOM 877 N N . TYR A 1 115 ? 23.938 -12.279 -16.437 1.00 36.76 114 TYR B N 1
ATOM 878 C CA . TYR A 1 115 ? 22.945 -11.214 -16.461 1.00 32.63 114 TYR B CA 1
ATOM 879 C C . TYR A 1 115 ? 23.511 -9.992 -17.172 1.00 34.02 114 TYR B C 1
ATOM 880 O O . TYR A 1 115 ? 22.839 -9.371 -17.998 1.00 38.45 114 TYR B O 1
ATOM 889 N N . ARG A 1 116 ? 24.753 -9.649 -16.854 1.00 36.14 115 ARG B N 1
ATOM 890 C CA . ARG A 1 116 ? 25.404 -8.509 -17.493 1.00 44.28 115 ARG B CA 1
ATOM 891 C C . ARG A 1 116 ? 25.945 -8.781 -18.910 1.00 46.90 115 ARG B C 1
ATOM 892 O O . ARG A 1 116 ? 26.767 -8.015 -19.412 1.00 54.10 115 ARG B O 1
ATOM 894 N N . ASN A 1 117 ? 25.469 -9.846 -19.560 1.00 47.02 116 ASN B N 1
ATOM 895 C CA . ASN A 1 117 ? 25.869 -10.145 -20.945 1.00 42.32 116 ASN B CA 1
ATOM 896 C C . ASN A 1 117 ? 24.720 -10.526 -21.893 1.00 45.80 116 ASN B C 1
ATOM 897 O O . ASN A 1 117 ? 24.245 -11.665 -21.901 1.00 45.48 116 ASN B O 1
ATOM 902 N N . ARG A 1 118 ? 24.320 -9.543 -22.701 1.00 47.75 117 ARG B N 1
ATOM 903 C CA . ARG A 1 118 ? 23.157 -9.579 -23.595 1.00 50.07 117 ARG B CA 1
ATOM 904 C C . ARG A 1 118 ? 22.077 -8.623 -23.082 1.00 49.29 117 ARG B C 1
ATOM 905 O O . ARG A 1 118 ? 20.940 -8.644 -23.550 1.00 50.97 117 ARG B O 1
ATOM 907 N N . GLU B 1 3 ? 11.150 -42.055 -29.909 1.00 57.94 2 GLU A N 1
ATOM 908 C CA . GLU B 1 3 ? 10.565 -40.759 -29.582 1.00 48.06 2 GLU A CA 1
ATOM 909 C C . GLU B 1 3 ? 11.604 -39.843 -28.918 1.00 47.85 2 GLU A C 1
ATOM 910 O O . GLU B 1 3 ? 12.678 -40.296 -28.514 1.00 46.55 2 GLU A O 1
ATOM 912 N N . MET B 1 4 ? 11.289 -38.556 -28.809 1.00 39.92 3 MET A N 1
ATOM 913 C CA . MET B 1 4 ? 12.264 -37.593 -28.317 1.00 36.10 3 MET A CA 1
ATOM 914 C C . MET B 1 4 ? 12.639 -37.855 -26.857 1.00 41.30 3 MET A C 1
ATOM 915 O O . MET B 1 4 ? 11.829 -38.348 -26.070 1.00 40.67 3 MET A O 1
ATOM 920 N N . ASP B 1 5 ? 13.882 -37.543 -26.511 1.00 35.58 4 ASP A N 1
ATOM 921 C CA . ASP B 1 5 ? 14.380 -37.764 -25.159 1.00 34.51 4 ASP A CA 1
ATOM 922 C C . ASP B 1 5 ? 13.976 -36.585 -24.282 1.00 37.79 4 ASP A C 1
ATOM 923 O O . ASP B 1 5 ? 14.258 -35.432 -24.620 1.00 31.60 4 ASP A O 1
ATOM 928 N N . LYS B 1 6 ? 13.323 -36.864 -23.157 1.00 31.71 5 LYS A N 1
ATOM 929 C CA . LYS B 1 6 ? 12.758 -35.795 -22.339 1.00 31.14 5 LYS A CA 1
ATOM 930 C C . LYS B 1 6 ? 13.830 -34.967 -21.649 1.00 29.51 5 LYS A C 1
ATOM 931 O O . LYS B 1 6 ? 13.667 -33.765 -21.474 1.00 32.32 5 LYS A O 1
ATOM 932 N N . ARG B 1 7 ? 14.939 -35.594 -21.281 1.00 28.07 6 ARG A N 1
ATOM 933 C CA . ARG B 1 7 ? 16.006 -34.842 -20.637 1.00 27.78 6 ARG A CA 1
ATOM 934 C C . ARG B 1 7 ? 16.678 -33.882 -21.625 1.00 33.12 6 ARG A C 1
ATOM 935 O O . ARG B 1 7 ? 16.891 -32.699 -21.317 1.00 33.40 6 ARG A O 1
ATOM 943 N N . MET B 1 8 ? 17.002 -34.379 -22.815 1.00 30.39 7 MET A N 1
ATOM 944 C CA . MET B 1 8 ? 17.653 -33.534 -23.807 1.00 30.62 7 MET A CA 1
ATOM 945 C C . MET B 1 8 ? 16.791 -32.317 -24.092 1.00 28.15 7 MET A C 1
ATOM 946 O O . MET B 1 8 ? 17.280 -31.190 -24.124 1.00 29.99 7 MET A O 1
ATOM 951 N N . LYS B 1 9 ? 15.505 -32.550 -24.309 1.00 29.07 8 LYS A N 1
ATOM 952 C CA . LYS B 1 9 ? 14.573 -31.458 -24.550 1.00 32.88 8 LYS A CA 1
ATOM 953 C C . LYS B 1 9 ? 14.652 -30.439 -23.409 1.00 30.08 8 LYS A C 1
ATOM 954 O O .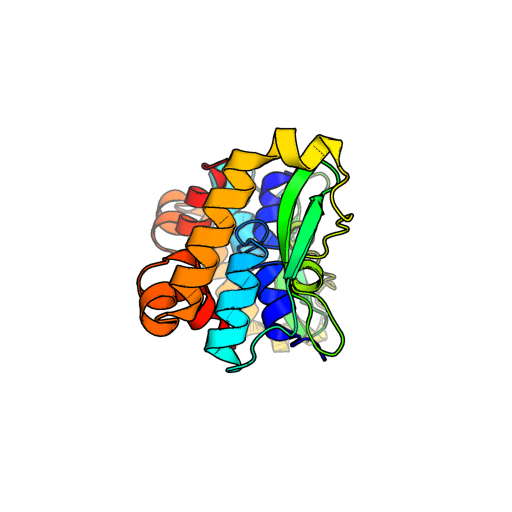 LYS B 1 9 ? 14.970 -29.274 -23.638 1.00 29.71 8 LYS A O 1
ATOM 960 N N . SER B 1 10 ? 14.394 -30.875 -22.180 1.00 30.01 9 SER A N 1
ATOM 961 C CA . SER B 1 10 ? 14.498 -29.968 -21.031 1.00 29.21 9 SER A CA 1
ATOM 962 C C . SER B 1 10 ? 15.783 -29.136 -21.023 1.00 28.12 9 SER A C 1
ATOM 963 O O . SER B 1 10 ? 15.740 -27.909 -20.885 1.00 30.66 9 SER A O 1
ATOM 966 N N . LEU B 1 11 ? 16.926 -29.793 -21.169 1.00 30.01 10 LEU A N 1
ATOM 967 C CA . LEU B 1 11 ? 18.209 -29.084 -21.170 1.00 30.89 10 LEU A CA 1
ATOM 968 C C . LEU B 1 11 ? 18.313 -28.052 -22.288 1.00 30.16 10 LEU A C 1
ATOM 969 O O . LEU B 1 11 ? 18.804 -26.943 -22.078 1.00 27.25 10 LEU A O 1
ATOM 974 N N . ALA B 1 12 ? 17.861 -28.427 -23.482 1.00 32.16 11 ALA A N 1
ATOM 975 C CA . ALA B 1 12 ? 17.909 -27.526 -24.626 1.00 29.32 11 ALA A CA 1
ATOM 976 C C . ALA B 1 12 ? 17.043 -26.294 -24.379 1.00 30.26 11 ALA A C 1
ATOM 977 O O . ALA B 1 12 ? 17.367 -25.197 -24.844 1.00 30.34 11 ALA A O 1
ATOM 979 N N . MET B 1 13 ? 15.954 -26.465 -23.630 1.00 30.36 12 MET A N 1
ATOM 980 C CA . MET B 1 13 ? 15.003 -25.368 -23.420 1.00 31.88 12 MET A CA 1
ATOM 981 C C . MET B 1 13 ? 15.187 -24.587 -22.105 1.00 30.75 12 MET A C 1
ATOM 982 O O . MET B 1 13 ? 14.513 -23.578 -21.885 1.00 26.56 12 MET A O 1
ATOM 987 N N . THR B 1 14 ? 16.091 -25.043 -21.243 1.00 32.87 13 THR A N 1
ATOM 988 C CA . THR B 1 14 ? 16.390 -24.315 -20.009 1.00 25.05 13 THR A CA 1
ATOM 989 C C . THR B 1 14 ? 17.868 -23.985 -19.891 1.00 26.00 13 THR A C 1
ATOM 990 O O . THR B 1 14 ? 18.292 -22.902 -20.258 1.00 28.75 13 THR A O 1
ATOM 994 N N . ALA B 1 15 ? 18.646 -24.922 -19.357 1.00 29.12 14 ALA A N 1
ATOM 995 C CA . ALA B 1 15 ? 20.068 -24.697 -19.126 1.00 25.77 14 ALA A CA 1
ATOM 996 C C . ALA B 1 15 ? 20.810 -24.147 -20.356 1.00 26.52 14 ALA A C 1
ATOM 997 O O . ALA B 1 15 ? 21.798 -23.425 -20.218 1.00 25.43 14 ALA A O 1
ATOM 999 N N . PHE B 1 16 ? 20.361 -24.516 -21.550 1.00 27.34 15 PHE A N 1
ATOM 1000 C CA . PHE B 1 16 ? 21.020 -24.056 -22.776 1.00 28.87 15 PHE A CA 1
ATOM 1001 C C . PHE B 1 16 ? 20.064 -23.291 -23.668 1.00 30.08 15 PHE A C 1
ATOM 1002 O O . PHE B 1 16 ? 20.229 -23.258 -24.893 1.00 28.93 15 PHE A O 1
ATOM 1010 N N . PHE B 1 17 ? 19.059 -22.678 -23.047 1.00 28.64 16 PHE A N 1
ATOM 1011 C CA . PHE B 1 17 ? 18.040 -21.935 -23.786 1.00 33.47 16 PHE A CA 1
ATOM 1012 C C . PHE B 1 17 ? 18.674 -20.961 -24.785 1.00 33.15 16 PHE A C 1
ATOM 1013 O O . PHE B 1 17 ? 19.539 -20.164 -24.418 1.00 27.81 16 PHE A O 1
ATOM 1021 N N . GLY B 1 18 ? 18.254 -21.050 -26.047 1.00 30.65 17 GLY A N 1
ATOM 1022 C CA . GLY B 1 18 ? 18.733 -20.153 -27.088 1.00 31.19 17 GLY A CA 1
ATOM 1023 C C . GLY B 1 18 ? 20.202 -20.268 -27.478 1.00 33.57 17 GLY A C 1
ATOM 1024 O O . GLY B 1 18 ? 20.684 -19.486 -28.296 1.00 31.86 17 GLY A O 1
ATOM 1025 N N . GLU B 1 19 ? 20.914 -21.241 -26.913 1.00 27.83 18 GLU A N 1
ATOM 1026 C CA . GLU B 1 19 ? 22.333 -21.434 -27.230 1.00 31.91 18 GLU A CA 1
ATOM 1027 C C . GLU B 1 19 ? 22.586 -22.448 -28.329 1.00 30.45 18 GLU A C 1
ATOM 1028 O O . GLU B 1 19 ? 23.721 -22.599 -28.764 1.00 29.89 18 GLU A O 1
ATOM 1034 N N . LEU B 1 20 ? 21.553 -23.172 -28.748 1.00 31.53 19 LEU A N 1
ATOM 1035 C CA . LEU B 1 20 ? 21.762 -24.345 -29.597 1.00 26.62 19 LEU A CA 1
ATOM 1036 C C . LEU B 1 20 ? 21.082 -24.234 -30.952 1.00 29.75 19 LEU A C 1
ATOM 1037 O O . LEU B 1 20 ? 19.940 -23.782 -31.048 1.00 25.61 19 LEU A O 1
ATOM 1042 N N . SER B 1 21 ? 21.789 -24.695 -31.980 1.00 26.00 20 SER A N 1
ATOM 1043 C CA . SER B 1 21 ? 21.271 -24.739 -33.337 1.00 25.02 20 SER A CA 1
ATOM 1044 C C . SER B 1 21 ? 20.776 -26.134 -33.653 1.00 28.24 20 SER A C 1
ATOM 1045 O O . SER B 1 21 ? 21.026 -27.085 -32.910 1.00 26.30 20 SER A O 1
ATOM 1048 N N . THR B 1 22 ? 20.091 -26.263 -34.783 1.00 28.68 21 THR A N 1
ATOM 1049 C CA . THR B 1 22 ? 19.652 -27.570 -35.227 1.00 29.15 21 THR A CA 1
ATOM 1050 C C . THR B 1 22 ? 20.876 -28.457 -35.453 1.00 26.06 21 THR A C 1
ATOM 1051 O O . THR B 1 22 ? 20.831 -29.650 -35.181 1.00 27.24 21 THR A O 1
ATOM 1055 N N . LEU B 1 23 ? 21.981 -27.867 -35.902 1.00 21.92 22 LEU A N 1
ATOM 1056 C CA . LEU B 1 23 ? 23.216 -28.633 -36.061 1.00 24.60 22 LEU A CA 1
ATOM 1057 C C . LEU B 1 23 ? 23.733 -29.169 -34.717 1.00 26.78 22 LEU A C 1
ATOM 1058 O O . LEU B 1 23 ? 24.135 -30.339 -34.605 1.00 26.63 22 LEU A O 1
ATOM 1063 N N . ASP B 1 24 ? 23.727 -28.302 -33.707 1.00 25.03 23 ASP A N 1
ATOM 1064 C CA . ASP B 1 24 ? 24.119 -28.690 -32.362 1.00 25.00 23 ASP A CA 1
ATOM 1065 C C . ASP B 1 24 ? 23.265 -29.864 -31.897 1.00 26.96 23 ASP A C 1
ATOM 1066 O O . ASP B 1 24 ? 23.771 -30.810 -31.306 1.00 26.20 23 ASP A O 1
ATOM 1071 N N . ILE B 1 25 ? 21.963 -29.780 -32.154 1.00 24.86 24 ILE A N 1
ATOM 1072 C CA . ILE B 1 25 ? 21.031 -30.807 -31.708 1.00 21.30 24 ILE A CA 1
ATOM 1073 C C . ILE B 1 25 ? 21.306 -32.137 -32.414 1.00 25.14 24 ILE A C 1
ATOM 1074 O O . ILE B 1 25 ? 21.200 -33.204 -31.819 1.00 24.07 24 ILE A O 1
ATOM 1079 N N . MET B 1 26 ? 21.660 -32.051 -33.692 1.00 25.20 25 MET A N 1
ATOM 1080 C CA . MET B 1 26 ? 22.016 -33.215 -34.495 1.00 26.05 25 MET A CA 1
ATOM 1081 C C . MET B 1 26 ? 23.314 -33.838 -34.000 1.00 22.62 25 MET A C 1
ATOM 1082 O O . MET B 1 26 ? 23.435 -35.055 -33.919 1.00 26.12 25 MET A O 1
ATOM 1087 N N . ALA B 1 27 ? 24.297 -33.003 -33.691 1.00 22.38 26 ALA A N 1
ATOM 1088 C CA . ALA B 1 27 ? 25.563 -33.497 -33.146 1.00 24.43 26 ALA A CA 1
ATOM 1089 C C . ALA B 1 27 ? 25.375 -34.165 -31.777 1.00 26.57 26 ALA A C 1
ATOM 1090 O O . ALA B 1 27 ? 25.945 -35.225 -31.519 1.00 24.92 26 ALA A O 1
ATOM 1092 N N . LEU B 1 28 ? 24.580 -33.539 -30.910 1.00 24.04 27 LEU A N 1
ATOM 1093 C CA . LEU B 1 28 ? 24.310 -34.082 -29.579 1.00 25.71 27 LEU A CA 1
ATOM 1094 C C . LEU B 1 28 ? 23.543 -35.403 -29.632 1.00 27.84 27 LEU A C 1
ATOM 1095 O O . LEU B 1 28 ? 23.816 -36.316 -28.860 1.00 26.05 27 LEU A O 1
ATOM 1100 N N . ILE B 1 29 ? 22.586 -35.500 -30.549 1.00 29.11 28 ILE A N 1
ATOM 1101 C CA . ILE B 1 29 ? 21.829 -36.729 -30.718 1.00 24.66 28 ILE A CA 1
ATOM 1102 C C . ILE B 1 29 ? 22.772 -37.828 -31.179 1.00 29.51 28 ILE A C 1
ATOM 1103 O O . ILE B 1 29 ? 22.732 -38.960 -30.690 1.00 26.66 28 ILE A O 1
ATOM 1108 N N . MET B 1 30 ? 23.638 -37.478 -32.119 1.00 25.25 29 MET A N 1
ATOM 1109 C CA . MET B 1 30 ? 24.631 -38.409 -32.607 1.00 29.77 29 MET A CA 1
ATOM 1110 C C . MET B 1 30 ? 25.510 -38.844 -31.455 1.00 31.08 29 MET A C 1
ATOM 1111 O O . MET B 1 30 ? 25.774 -40.025 -31.276 1.00 35.09 29 MET A O 1
ATOM 1116 N N . SER B 1 31 ? 25.963 -37.875 -30.670 1.00 27.70 30 SER A N 1
ATOM 1117 C CA . SER B 1 31 ? 26.927 -38.137 -29.618 1.00 29.99 30 SER A CA 1
ATOM 1118 C C . SER B 1 31 ? 26.335 -38.948 -28.445 1.00 32.75 30 SER A C 1
ATOM 1119 O O . SER B 1 31 ? 26.902 -39.958 -28.017 1.00 29.54 30 SER A O 1
ATOM 1122 N N . ILE B 1 32 ? 25.188 -38.512 -27.941 1.00 33.26 31 ILE A N 1
ATOM 1123 C CA . ILE B 1 32 ? 24.581 -39.162 -26.783 1.00 32.80 31 ILE A CA 1
ATOM 1124 C C . ILE B 1 32 ? 23.922 -40.491 -27.156 1.00 36.84 31 ILE A C 1
ATOM 1125 O O . ILE B 1 32 ? 24.072 -41.488 -26.445 1.00 33.66 31 ILE A O 1
ATOM 1130 N N . PHE B 1 33 ? 23.225 -40.507 -28.291 1.00 30.38 32 PHE A N 1
ATOM 1131 C CA . PHE B 1 33 ? 22.414 -41.654 -28.680 1.00 32.30 32 PHE A CA 1
ATOM 1132 C C . PHE B 1 33 ? 22.941 -42.483 -29.849 1.00 36.03 32 PHE A C 1
ATOM 1133 O O . PHE B 1 33 ? 22.378 -43.532 -30.165 1.00 35.82 32 PHE A O 1
ATOM 1141 N N . LYS B 1 34 ? 24.014 -42.024 -30.487 1.00 33.48 33 LYS A N 1
ATOM 1142 C CA . LYS B 1 34 ? 24.557 -42.717 -31.662 1.00 35.51 33 LYS A CA 1
ATOM 1143 C C . LYS B 1 34 ? 23.512 -42.818 -32.772 1.00 36.86 33 LYS A C 1
ATOM 1144 O O . LYS B 1 34 ? 23.584 -43.705 -33.623 1.00 41.91 33 LYS A O 1
ATOM 1147 N N . ARG B 1 35 ? 22.539 -41.913 -32.768 1.00 32.75 34 ARG A N 1
ATOM 1148 C CA . ARG B 1 35 ? 21.517 -41.917 -33.805 1.00 31.63 34 ARG A CA 1
ATOM 1149 C C . ARG B 1 35 ? 21.794 -40.815 -34.840 1.00 36.45 34 ARG A C 1
ATOM 1150 O O . ARG B 1 35 ? 22.107 -39.676 -34.475 1.00 30.46 34 ARG A O 1
ATOM 1152 N N . HIS B 1 36 ? 21.693 -41.180 -36.119 1.00 30.62 35 HIS A N 1
ATOM 1153 C CA . HIS B 1 36 ? 21.873 -40.261 -37.245 1.00 31.04 35 HIS A CA 1
ATOM 1154 C C . HIS B 1 36 ? 20.521 -39.895 -37.870 1.00 34.71 35 HIS A C 1
ATOM 1155 O O . HIS B 1 36 ? 19.581 -40.698 -37.831 1.00 34.23 35 HIS A O 1
ATOM 1162 N N . PRO B 1 37 ? 20.429 -38.698 -38.484 1.00 29.97 36 PRO A N 1
ATOM 1163 C CA . PRO B 1 37 ? 19.199 -38.319 -39.187 1.00 30.49 36 PRO A CA 1
ATOM 1164 C C . PRO B 1 37 ? 18.956 -39.178 -40.426 1.00 36.44 36 PRO A C 1
ATOM 1165 O O . PRO B 1 37 ? 19.883 -39.771 -40.988 1.00 32.64 36 PRO A O 1
ATOM 1169 N N . ASN B 1 38 ? 17.703 -39.254 -40.842 1.00 35.37 37 ASN A N 1
ATOM 1170 C CA . ASN B 1 38 ? 17.383 -39.927 -42.091 1.00 35.95 37 ASN A CA 1
ATOM 1171 C C . ASN B 1 38 ? 17.684 -39.002 -43.272 1.00 37.08 37 ASN A C 1
ATOM 1172 O O . ASN B 1 38 ? 18.183 -39.440 -44.309 1.00 34.69 37 ASN A O 1
ATOM 1177 N N . ASN B 1 39 ? 17.390 -37.720 -43.111 1.00 30.96 38 ASN A N 1
ATOM 1178 C CA A ASN B 1 39 ? 17.697 -36.747 -44.154 0.45 35.79 38 ASN A CA 1
ATOM 1179 C CA B ASN B 1 39 ? 17.624 -36.744 -44.175 0.55 35.77 38 ASN A CA 1
ATOM 1180 C C . ASN B 1 39 ? 17.697 -35.319 -43.636 1.00 36.51 38 ASN A C 1
ATOM 1181 O O . ASN B 1 39 ? 17.383 -35.061 -42.462 1.00 31.63 38 ASN A O 1
ATOM 1190 N N . THR B 1 40 ? 18.089 -34.395 -44.500 1.00 32.70 39 THR A N 1
ATOM 1191 C CA . THR B 1 40 ? 18.181 -33.004 -44.115 1.00 31.04 39 THR A CA 1
ATOM 1192 C C . THR B 1 40 ? 17.133 -32.192 -44.862 1.00 33.82 39 THR A C 1
ATOM 1193 O O . THR B 1 40 ? 16.710 -32.561 -45.958 1.00 32.44 39 THR A O 1
ATOM 1197 N N . ILE B 1 41 ? 16.715 -31.086 -44.257 1.00 29.49 40 ILE A N 1
ATOM 1198 C CA . ILE B 1 41 ? 15.730 -30.209 -44.862 1.00 31.13 40 ILE A CA 1
ATOM 1199 C C . ILE B 1 41 ? 16.251 -28.791 -44.814 1.00 33.24 40 ILE A C 1
ATOM 1200 O O . ILE B 1 41 ? 16.581 -28.288 -43.738 1.00 31.17 40 ILE A O 1
ATOM 1205 N N . PHE B 1 42 ? 16.323 -28.133 -45.966 1.00 30.28 41 PHE A N 1
ATOM 1206 C CA . PHE B 1 42 ? 16.678 -26.716 -45.986 1.00 28.63 41 PHE A CA 1
ATOM 1207 C C . PHE B 1 42 ? 15.475 -25.882 -45.539 1.00 34.06 41 PHE A C 1
ATOM 1208 O O . PHE B 1 42 ? 14.434 -25.884 -46.197 1.00 35.15 41 PHE A O 1
ATOM 1216 N N . SER B 1 43 ? 15.611 -25.170 -44.421 1.00 32.18 42 SER A N 1
ATOM 1217 C CA . SER B 1 43 ? 14.480 -24.426 -43.862 1.00 34.38 42 SER A CA 1
ATOM 1218 C C . SER B 1 43 ? 14.828 -23.012 -43.427 1.00 30.84 42 SER A C 1
ATOM 1219 O O . SER B 1 43 ? 15.990 -22.622 -43.386 1.00 28.88 42 SER A O 1
ATOM 1222 N N . VAL B 1 44 ? 13.790 -22.249 -43.108 1.00 34.59 43 VAL A N 1
ATOM 1223 C CA . VAL B 1 44 ? 13.936 -20.915 -42.547 1.00 36.42 43 VAL A CA 1
ATOM 1224 C C . VAL B 1 44 ? 12.959 -20.784 -41.388 1.00 37.94 43 VAL A C 1
ATOM 1225 O O . VAL B 1 44 ? 11.907 -21.419 -41.386 1.00 36.99 43 VAL A O 1
ATOM 1229 N N . ASP B 1 45 ? 13.311 -19.977 -40.396 1.00 39.37 44 ASP A N 1
ATOM 1230 C CA . ASP B 1 45 ? 12.433 -19.769 -39.250 1.00 45.07 44 ASP A CA 1
ATOM 1231 C C . ASP B 1 45 ? 11.528 -18.547 -39.411 1.00 50.31 44 ASP A C 1
ATOM 1232 O O . ASP B 1 45 ? 11.528 -17.882 -40.457 1.00 46.31 44 ASP A O 1
ATOM 1237 N N . LYS B 1 46 ? 10.770 -18.260 -38.354 1.00 50.29 45 LYS A N 1
ATOM 1238 C CA . LYS B 1 46 ? 9.814 -17.158 -38.342 1.00 55.88 45 LYS A CA 1
ATOM 1239 C C . LYS B 1 46 ? 10.453 -15.854 -38.804 1.00 51.64 45 LYS A C 1
ATOM 1240 O O . LYS B 1 46 ? 9.796 -15.010 -39.413 1.00 58.41 45 LYS A O 1
ATOM 1243 N N . ASP B 1 47 ? 11.738 -15.695 -38.511 1.00 47.60 46 ASP A N 1
ATOM 1244 C CA . ASP B 1 47 ? 12.425 -14.436 -38.764 1.00 52.01 46 ASP A CA 1
ATOM 1245 C C . ASP B 1 47 ? 13.395 -14.490 -39.942 1.00 45.43 46 ASP A C 1
ATOM 1246 O O . ASP B 1 47 ? 14.324 -13.686 -40.021 1.00 45.82 46 ASP A O 1
ATOM 1251 N N . GLY B 1 48 ? 13.179 -15.442 -40.845 1.00 47.93 47 GLY A N 1
ATOM 1252 C CA . GLY B 1 48 ? 13.988 -15.551 -42.049 1.00 40.70 47 GLY A CA 1
ATOM 1253 C C . GLY B 1 48 ? 15.454 -15.884 -41.822 1.00 44.28 47 GLY A C 1
ATOM 1254 O O . GLY B 1 48 ? 16.317 -15.491 -42.613 1.00 42.85 47 GLY A O 1
ATOM 1255 N N . GLN B 1 49 ? 15.744 -16.601 -40.738 1.00 33.48 48 GLN A N 1
ATOM 1256 C CA . GLN B 1 49 ? 17.081 -17.138 -40.524 1.00 33.33 48 GLN A CA 1
ATOM 1257 C C . GLN B 1 49 ? 17.147 -18.526 -41.162 1.00 34.87 48 GLN A C 1
ATOM 1258 O O . GLN B 1 49 ? 16.222 -19.324 -41.012 1.00 35.31 48 GLN A O 1
ATOM 1260 N N . PHE B 1 50 ? 18.219 -18.809 -41.899 1.00 32.52 49 PHE A N 1
ATOM 1261 C CA . PHE B 1 50 ? 18.340 -20.117 -42.543 1.00 31.16 49 PHE A CA 1
ATOM 1262 C C . PHE B 1 50 ? 18.855 -21.202 -41.601 1.00 29.80 49 PHE A C 1
ATOM 1263 O O . PHE B 1 50 ? 19.785 -20.970 -40.818 1.00 29.90 49 PHE A O 1
ATOM 1271 N N . MET B 1 51 ? 18.268 -22.393 -41.693 1.00 25.96 50 MET A N 1
ATOM 1272 C CA . MET B 1 51 ? 18.756 -23.539 -40.918 1.00 29.88 50 MET A CA 1
ATOM 1273 C C . MET B 1 51 ? 18.585 -24.871 -41.654 1.00 26.30 50 MET A C 1
ATOM 1274 O O . MET B 1 51 ? 17.506 -25.190 -42.133 1.00 27.61 50 MET A O 1
ATOM 1279 N N . ILE B 1 52 ? 19.640 -25.663 -41.718 1.00 26.34 51 ILE A N 1
ATOM 1280 C CA . ILE B 1 52 ? 19.452 -27.057 -42.085 1.00 25.67 51 ILE A CA 1
ATOM 1281 C C . ILE B 1 52 ? 18.776 -27.767 -40.913 1.00 28.61 51 ILE A C 1
ATOM 1282 O O . ILE B 1 52 ? 19.294 -27.765 -39.799 1.00 28.48 51 ILE A O 1
ATOM 1287 N N . ASP B 1 53 ? 17.618 -28.365 -41.162 1.00 27.51 52 ASP A N 1
ATOM 1288 C CA . ASP B 1 53 ? 16.950 -29.184 -40.158 1.00 26.86 52 ASP A CA 1
ATOM 1289 C C . ASP B 1 53 ? 17.187 -30.668 -40.459 1.00 32.00 52 ASP A C 1
ATOM 1290 O O . ASP B 1 53 ? 17.452 -31.064 -41.603 1.00 28.20 52 ASP A O 1
ATOM 1295 N N . PHE B 1 54 ? 17.093 -31.487 -39.423 1.00 31.10 53 PHE A N 1
ATOM 1296 C CA . PHE B 1 54 ? 17.403 -32.904 -39.551 1.00 32.33 53 PHE A CA 1
ATOM 1297 C C . PHE B 1 54 ? 16.197 -33.749 -39.203 1.00 33.79 53 PHE A C 1
ATOM 1298 O O . PHE B 1 54 ? 15.563 -33.565 -38.152 1.00 31.63 53 PHE A O 1
ATOM 1306 N N . GLU B 1 55 ? 15.876 -34.658 -40.113 1.00 31.08 54 GLU A N 1
ATOM 1307 C CA . GLU B 1 55 ? 14.670 -35.461 -40.024 1.00 33.87 54 GLU A CA 1
ATOM 1308 C C . GLU B 1 55 ? 15.013 -36.847 -39.507 1.00 34.09 54 GLU A C 1
ATOM 1309 O O . GLU B 1 55 ? 15.890 -37.513 -40.049 1.00 34.80 54 GLU A O 1
ATOM 1315 N N . TYR B 1 56 ? 14.336 -37.269 -38.443 1.00 32.15 55 TYR A N 1
ATOM 1316 C CA . TYR B 1 56 ? 14.542 -38.598 -37.885 1.00 35.96 55 TYR A CA 1
ATOM 1317 C C . TYR B 1 56 ? 13.251 -39.390 -38.021 1.00 39.42 55 TYR A C 1
ATOM 1318 O O . TYR B 1 56 ? 12.273 -38.901 -38.596 1.00 41.28 55 TYR A O 1
ATOM 1327 N N . ASP B 1 57 ? 13.243 -40.604 -37.480 1.00 43.64 56 ASP A N 1
ATOM 1328 C CA . ASP B 1 57 ? 12.117 -41.515 -37.679 1.00 47.08 56 ASP A CA 1
ATOM 1329 C C . ASP B 1 57 ? 10.773 -40.850 -37.383 1.00 47.26 56 ASP A C 1
ATOM 1330 O O . ASP B 1 57 ? 9.852 -40.910 -38.194 1.00 55.09 56 ASP A O 1
ATOM 1335 N N . ASN B 1 58 ? 10.669 -40.197 -36.233 1.00 46.69 57 ASN A N 1
ATOM 1336 C CA . ASN B 1 58 ? 9.387 -39.659 -35.796 1.00 50.64 57 ASN A CA 1
ATOM 1337 C C . ASN B 1 58 ? 9.411 -38.182 -35.379 1.00 50.31 57 ASN A C 1
ATOM 1338 O O . ASN B 1 58 ? 8.424 -37.674 -34.847 1.00 49.25 57 ASN A O 1
ATOM 1342 N N . TYR B 1 59 ? 10.523 -37.493 -35.624 1.00 40.71 58 TYR A N 1
ATOM 1343 C CA . TYR B 1 59 ? 10.659 -36.096 -35.223 1.00 41.14 58 TYR A CA 1
ATOM 1344 C C . TYR B 1 59 ? 11.765 -35.409 -36.021 1.00 39.42 58 TYR A C 1
ATOM 1345 O O . TYR B 1 59 ? 12.523 -36.068 -36.728 1.00 39.51 58 TYR A O 1
ATOM 1354 N N . LYS B 1 60 ? 11.850 -34.086 -35.896 1.00 34.71 59 LYS A N 1
ATOM 1355 C CA . LYS B 1 60 ? 12.955 -33.307 -36.460 1.00 38.40 59 LYS A CA 1
ATOM 1356 C C . LYS B 1 60 ? 13.783 -32.702 -35.317 1.00 34.74 59 LYS A C 1
ATOM 1357 O O . LYS B 1 60 ? 13.281 -32.553 -34.207 1.00 34.95 59 LYS A O 1
ATOM 1363 N N . ALA B 1 61 ? 15.034 -32.340 -35.598 1.00 31.40 60 ALA A N 1
ATOM 1364 C CA . ALA B 1 61 ? 15.899 -31.677 -34.619 1.00 33.55 60 ALA A CA 1
ATOM 1365 C C . ALA B 1 61 ? 15.269 -30.398 -34.064 1.00 34.49 60 ALA A C 1
ATOM 1366 O O . ALA B 1 61 ? 15.385 -30.093 -32.875 1.00 35.75 60 ALA A O 1
ATOM 1368 N N . SER B 1 62 ? 14.607 -29.658 -34.938 1.00 31.62 61 SER A N 1
ATOM 1369 C CA . SER B 1 62 ? 13.990 -28.389 -34.577 1.00 37.19 61 SER A CA 1
ATOM 1370 C C . SER B 1 62 ? 12.957 -28.525 -33.458 1.00 35.29 61 SER A C 1
ATOM 1371 O O . SER B 1 62 ? 12.665 -27.557 -32.745 1.00 34.45 61 SER A O 1
ATOM 1374 N N . GLN B 1 63 ? 12.397 -29.721 -33.311 1.00 37.41 62 GLN A N 1
ATOM 1375 C CA . GLN B 1 63 ? 11.374 -29.947 -32.302 1.00 34.42 62 GLN A CA 1
ATOM 1376 C C . GLN B 1 63 ? 11.962 -29.931 -30.891 1.00 37.44 62 GLN A C 1
ATOM 1377 O O . GLN B 1 63 ? 11.250 -29.693 -29.916 1.00 36.49 62 GLN A O 1
ATOM 1383 N N . TYR B 1 64 ? 13.260 -30.200 -30.789 1.00 34.44 63 TYR A N 1
ATOM 1384 C CA . TYR B 1 64 ? 13.973 -30.101 -29.520 1.00 34.63 63 TYR A CA 1
ATOM 1385 C C . TYR B 1 64 ? 14.141 -28.646 -29.084 1.00 32.23 63 TYR A C 1
ATOM 1386 O O . TYR B 1 64 ? 14.439 -28.359 -27.926 1.00 34.29 63 TYR A O 1
ATOM 1395 N N . LEU B 1 65 ? 13.960 -27.730 -30.031 1.00 34.98 64 LEU A N 1
ATOM 1396 C CA . LEU B 1 65 ? 14.146 -26.310 -29.788 1.00 35.23 64 LEU A CA 1
ATOM 1397 C C . LEU B 1 65 ? 12.817 -25.593 -29.889 1.00 34.81 64 LEU A C 1
ATOM 1398 O O . LEU B 1 65 ? 12.773 -24.367 -29.870 1.00 36.77 64 LEU A O 1
ATOM 1403 N N . ASP B 1 66 ? 11.734 -26.3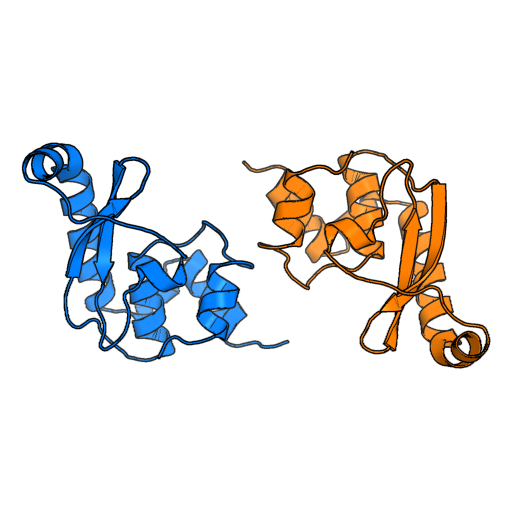61 -29.996 1.00 34.01 65 ASP A N 1
ATOM 1404 C CA . ASP B 1 66 ? 10.398 -25.788 -30.114 1.00 36.05 65 ASP A CA 1
ATOM 1405 C C . ASP B 1 66 ? 10.382 -24.722 -31.192 1.00 40.63 65 ASP A C 1
ATOM 1406 O O . ASP B 1 66 ? 9.958 -23.589 -30.948 1.00 36.31 65 ASP A O 1
ATOM 1411 N N . LEU B 1 67 ? 10.857 -25.078 -32.382 1.00 37.57 66 LEU A N 1
ATOM 1412 C CA . LEU B 1 67 ? 10.851 -24.139 -33.500 1.00 41.52 66 LEU A CA 1
ATOM 1413 C C . LEU B 1 67 ? 9.818 -24.533 -34.541 1.00 43.24 66 LEU A C 1
ATOM 1414 O O . LEU B 1 67 ? 9.576 -25.718 -34.778 1.00 44.00 66 LEU A O 1
ATOM 1419 N N . THR B 1 68 ? 9.196 -23.526 -35.144 1.00 44.27 67 THR A N 1
ATOM 1420 C CA . THR B 1 68 ? 8.311 -23.738 -36.275 1.00 44.92 67 THR A CA 1
ATOM 1421 C C . THR B 1 68 ? 9.039 -23.206 -37.502 1.00 44.25 67 THR A C 1
ATOM 1422 O O . THR B 1 68 ? 9.088 -21.997 -37.730 1.00 47.41 67 THR A O 1
ATOM 1423 N N . LEU B 1 69 ? 9.633 -24.118 -38.266 1.00 43.29 68 LEU A N 1
ATOM 1424 C CA . LEU B 1 69 ? 10.410 -2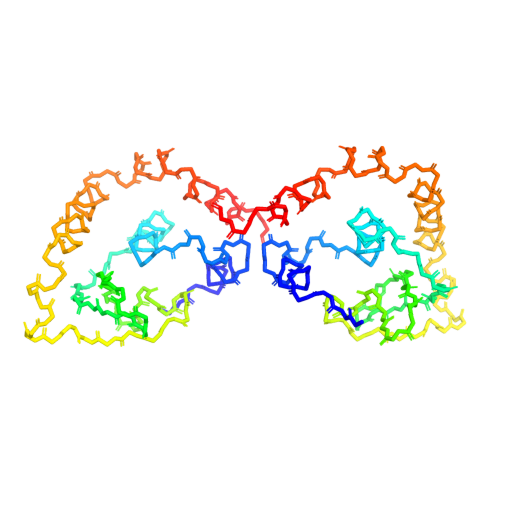3.758 -39.444 1.00 39.24 68 LEU A CA 1
ATOM 1425 C C . LEU B 1 69 ? 9.587 -24.048 -40.680 1.00 37.76 68 LEU A C 1
ATOM 1426 O O . LEU B 1 69 ? 8.619 -24.796 -40.620 1.00 40.73 68 LEU A O 1
ATOM 1431 N N . THR B 1 70 ? 9.977 -23.449 -41.798 1.00 37.90 69 THR A N 1
ATOM 1432 C CA . THR B 1 70 ? 9.307 -23.684 -43.066 1.00 37.81 69 THR A CA 1
ATOM 1433 C C . THR B 1 70 ? 10.339 -23.967 -44.162 1.00 35.57 69 THR A C 1
ATOM 1434 O O . THR B 1 70 ? 11.421 -23.386 -44.169 1.00 34.19 69 THR A O 1
ATOM 1438 N N . PRO B 1 71 ? 10.012 -24.878 -45.083 1.00 33.47 70 PRO A N 1
ATOM 1439 C CA . PRO B 1 71 ? 10.931 -25.179 -46.189 1.00 33.96 70 PRO A CA 1
ATOM 1440 C C . PRO B 1 71 ? 11.286 -23.904 -46.951 1.00 34.70 70 PRO A C 1
ATOM 1441 O O . PRO B 1 71 ? 10.414 -23.069 -47.188 1.00 36.63 70 PRO A O 1
ATOM 1445 N N . ILE B 1 72 ? 12.557 -23.740 -47.300 1.00 36.26 71 ILE A N 1
ATOM 1446 C CA . ILE B 1 72 ? 12.975 -22.570 -48.056 1.00 35.37 71 ILE A CA 1
ATOM 1447 C C . ILE B 1 72 ? 12.306 -22.540 -49.419 1.00 36.66 71 ILE A C 1
ATOM 1448 O O . ILE B 1 72 ? 12.047 -23.579 -50.027 1.00 35.70 71 ILE A O 1
ATOM 1453 N N . SER B 1 73 ? 12.040 -21.335 -49.901 1.00 37.62 72 SER A N 1
ATOM 1454 C CA . SER B 1 73 ? 11.517 -21.160 -51.240 1.00 36.27 72 SER A CA 1
ATOM 1455 C C . SER B 1 73 ? 12.684 -21.085 -52.225 1.00 39.60 72 SER A C 1
ATOM 1456 O O . SER B 1 73 ? 13.852 -21.177 -51.830 1.00 36.35 72 SER A O 1
ATOM 1459 N N . GLY B 1 74 ? 12.365 -20.919 -53.506 1.00 35.79 73 GLY A N 1
ATOM 1460 C CA . GLY B 1 74 ? 13.386 -20.788 -54.533 1.00 35.06 73 GLY A CA 1
ATOM 1461 C C . GLY B 1 74 ? 14.196 -19.518 -54.361 1.00 37.40 73 GLY A C 1
ATOM 1462 O O . GLY B 1 74 ? 15.415 -19.529 -54.516 1.00 38.20 73 GLY A O 1
ATOM 1463 N N . ASP B 1 75 ? 13.519 -18.424 -54.021 1.00 38.84 74 ASP A N 1
ATOM 1464 C CA . ASP B 1 75 ? 14.172 -17.123 -53.902 1.00 36.28 74 ASP A CA 1
ATOM 1465 C C . ASP B 1 75 ? 15.116 -17.066 -52.710 1.00 41.60 74 ASP A C 1
ATOM 1466 O O . ASP B 1 75 ? 16.161 -16.414 -52.756 1.00 43.56 74 ASP A O 1
ATOM 1471 N N . GLU B 1 76 ? 14.734 -17.736 -51.630 1.00 38.73 75 GLU A N 1
ATOM 1472 C CA . GLU B 1 76 ? 15.516 -17.702 -50.402 1.00 35.56 75 GLU A CA 1
ATOM 1473 C C . GLU B 1 76 ? 16.812 -18.492 -50.552 1.00 37.06 75 GLU A C 1
ATOM 1474 O O . GLU B 1 76 ? 17.744 -18.332 -49.761 1.00 36.30 75 GLU A O 1
ATOM 1480 N N . CYS B 1 77 ? 16.861 -19.354 -51.561 1.00 36.24 76 CYS A N 1
ATOM 1481 C CA . CYS B 1 77 ? 18.062 -20.125 -51.843 1.00 37.80 76 CYS A CA 1
ATOM 1482 C C . CYS B 1 77 ? 19.211 -19.158 -52.117 1.00 33.69 76 CYS A C 1
ATOM 1483 O O . CYS B 1 77 ? 20.292 -19.287 -51.548 1.00 32.32 76 CYS A O 1
ATOM 1486 N N . LYS B 1 78 ? 18.958 -18.184 -52.986 1.00 32.81 77 LYS A N 1
ATOM 1487 C CA . LYS B 1 78 ? 19.915 -17.121 -53.304 1.00 30.98 77 LYS A CA 1
ATOM 1488 C C . LYS B 1 78 ? 20.243 -16.235 -52.097 1.00 33.09 77 LYS A C 1
ATOM 1489 O O . LYS B 1 78 ? 21.404 -15.943 -51.818 1.00 31.88 77 LYS A O 1
ATOM 1495 N N . THR B 1 79 ? 19.206 -15.792 -51.401 1.00 28.89 78 THR A N 1
ATOM 1496 C CA . THR B 1 79 ? 19.362 -15.004 -50.186 1.00 31.73 78 THR A CA 1
ATOM 1497 C C . THR B 1 79 ? 20.256 -15.692 -49.146 1.00 30.34 78 THR A C 1
ATOM 1498 O O . THR B 1 79 ? 21.064 -15.050 -48.482 1.00 29.87 78 THR A O 1
ATOM 1502 N N . HIS B 1 80 ? 20.119 -17.005 -49.004 1.00 29.55 79 HIS A N 1
ATOM 1503 C CA . HIS B 1 80 ? 20.856 -17.706 -47.961 1.00 29.22 79 HIS A CA 1
ATOM 1504 C C . HIS B 1 80 ? 22.039 -18.539 -48.442 1.00 29.46 79 HIS A C 1
ATOM 1505 O O . HIS B 1 80 ? 22.484 -19.430 -47.728 1.00 29.13 79 HIS A O 1
ATOM 1512 N N . ALA B 1 81 ? 22.560 -18.257 -49.634 1.00 27.24 80 ALA A N 1
ATOM 1513 C CA . ALA B 1 81 ? 23.612 -19.101 -50.192 1.00 30.22 80 ALA A CA 1
ATOM 1514 C C . ALA B 1 81 ? 24.812 -19.255 -49.252 1.00 27.01 80 ALA A C 1
ATOM 1515 O O . ALA B 1 81 ? 25.375 -20.335 -49.147 1.00 25.64 80 ALA A O 1
ATOM 1517 N N . SER B 1 82 ? 25.185 -18.187 -48.551 1.00 25.16 81 SER A N 1
ATOM 1518 C CA . SER B 1 82 ? 26.348 -18.243 -47.662 1.00 26.78 81 SER A CA 1
ATOM 1519 C C . SER B 1 82 ? 26.125 -19.092 -46.411 1.00 29.77 81 SER A C 1
ATOM 1520 O O . SER B 1 82 ? 26.991 -19.892 -46.036 1.00 26.45 81 SER A O 1
ATOM 1523 N N . SER B 1 83 ? 24.968 -18.921 -45.775 1.00 24.94 82 SER A N 1
ATOM 1524 C CA . SER B 1 83 ? 24.588 -19.758 -44.641 1.00 28.92 82 SER A CA 1
ATOM 1525 C C . SER B 1 83 ? 24.429 -21.217 -45.044 1.00 29.08 82 SER A C 1
ATOM 1526 O O . SER B 1 83 ? 24.760 -22.121 -44.272 1.00 27.81 82 SER A O 1
ATOM 1529 N N . ILE B 1 84 ? 23.907 -21.451 -46.247 1.00 24.18 83 ILE A N 1
ATOM 1530 C CA . ILE B 1 84 ? 23.783 -22.809 -46.757 1.00 22.87 83 ILE A CA 1
ATOM 1531 C C . ILE B 1 84 ? 25.149 -23.463 -46.845 1.00 25.45 83 ILE A C 1
ATOM 1532 O O . ILE B 1 84 ? 25.319 -24.615 -46.423 1.00 24.80 83 ILE A O 1
ATOM 1537 N N . ALA B 1 85 ? 26.124 -22.750 -47.411 1.00 23.82 84 ALA A N 1
ATOM 1538 C CA . ALA B 1 85 ? 27.459 -23.338 -47.579 1.00 26.76 84 ALA A CA 1
ATOM 1539 C C . ALA B 1 85 ? 28.154 -23.562 -46.219 1.00 27.38 84 ALA A C 1
ATOM 1540 O O . ALA B 1 85 ? 28.813 -24.584 -46.015 1.00 25.54 84 ALA A O 1
ATOM 1542 N N . GLU B 1 86 ? 27.996 -22.629 -45.285 1.00 28.06 85 GLU A N 1
ATOM 1543 C CA . GLU B 1 86 ? 28.630 -22.814 -43.973 1.00 23.48 85 GLU A CA 1
ATOM 1544 C C . GLU B 1 86 ? 28.024 -23.989 -43.208 1.00 24.96 85 GLU A C 1
ATOM 1545 O O . GLU B 1 86 ? 28.748 -24.812 -42.656 1.00 30.08 85 GLU A O 1
ATOM 1551 N N . GLN B 1 87 ? 26.703 -24.089 -43.185 1.00 22.25 86 GLN A N 1
ATOM 1552 C CA . GLN B 1 87 ? 26.076 -25.186 -42.452 1.00 25.91 86 GLN A CA 1
ATOM 1553 C C . GLN B 1 87 ? 26.367 -26.559 -43.071 1.00 26.69 86 GLN A C 1
ATOM 1554 O O . GLN B 1 87 ? 26.627 -27.513 -42.349 1.00 24.89 86 GLN A O 1
ATOM 1560 N N . LEU B 1 88 ? 26.344 -26.657 -44.402 1.00 27.28 87 LEU A N 1
ATOM 1561 C CA . LEU B 1 88 ? 26.760 -27.887 -45.081 1.00 25.27 87 LEU A CA 1
ATOM 1562 C C . LEU B 1 88 ? 28.179 -28.313 -44.697 1.00 23.08 87 LEU A C 1
ATOM 1563 O O . LEU B 1 88 ? 28.439 -29.489 -44.434 1.00 24.16 87 LEU A O 1
ATOM 1568 N N . ALA B 1 89 ? 29.091 -27.346 -44.693 1.00 23.90 88 ALA A N 1
ATOM 1569 C CA . ALA B 1 89 ? 30.486 -27.580 -44.339 1.00 28.02 88 ALA A CA 1
ATOM 1570 C C . ALA B 1 89 ? 30.609 -28.078 -42.904 1.00 29.94 88 ALA A C 1
ATOM 1571 O O . ALA B 1 89 ? 31.402 -28.980 -42.610 1.00 25.36 88 ALA A O 1
ATOM 1573 N N . SER B 1 90 ? 29.808 -27.492 -42.018 1.00 25.70 89 SER A N 1
ATOM 1574 C CA . SER B 1 90 ? 29.789 -27.906 -40.622 1.00 26.04 89 SER A CA 1
ATOM 1575 C C . SER B 1 90 ? 29.249 -29.327 -40.475 1.00 28.21 89 SER A C 1
ATOM 1576 O O . SER B 1 90 ? 29.828 -30.128 -39.749 1.00 25.54 89 SER A O 1
ATOM 1579 N N . VAL B 1 91 ? 28.157 -29.647 -41.168 1.00 24.41 90 VAL A N 1
ATOM 1580 C CA . VAL B 1 91 ? 27.591 -30.991 -41.070 1.00 27.88 90 VAL A CA 1
ATOM 1581 C C . VAL B 1 91 ? 28.613 -32.087 -41.416 1.00 32.53 90 VAL A C 1
ATOM 1582 O O . VAL B 1 91 ? 28.702 -33.104 -40.725 1.00 29.06 90 VAL A O 1
ATOM 1586 N N . ASP B 1 92 ? 29.388 -31.869 -42.478 1.00 30.01 91 ASP A N 1
ATOM 1587 C CA . ASP B 1 92 ? 30.406 -32.832 -42.890 1.00 29.41 91 ASP A CA 1
ATOM 1588 C C . ASP B 1 92 ? 31.499 -32.971 -41.843 1.00 29.92 91 ASP A C 1
ATOM 1589 O O . ASP B 1 92 ? 32.055 -34.054 -41.662 1.00 29.12 91 ASP A O 1
ATOM 1594 N N . ILE B 1 93 ? 31.804 -31.868 -41.160 1.00 29.84 92 ILE A N 1
ATOM 1595 C CA . ILE B 1 93 ? 32.784 -31.867 -40.065 1.00 30.35 92 ILE A CA 1
ATOM 1596 C C . ILE B 1 93 ? 32.279 -32.693 -38.894 1.00 28.12 92 ILE A C 1
ATOM 1597 O O . ILE B 1 93 ? 33.004 -33.511 -38.323 1.00 26.10 92 ILE A O 1
ATOM 1602 N N . ILE B 1 94 ? 31.025 -32.455 -38.536 1.00 28.96 93 ILE A N 1
ATOM 1603 C CA . ILE B 1 94 ? 30.398 -33.152 -37.427 1.00 29.93 93 ILE A CA 1
ATOM 1604 C C . ILE B 1 94 ? 30.412 -34.648 -37.688 1.00 29.81 93 ILE A C 1
ATOM 1605 O O . ILE B 1 94 ? 30.807 -35.430 -36.822 1.00 26.80 93 ILE A O 1
ATOM 1610 N N . LYS B 1 95 ? 29.998 -35.032 -38.897 1.00 27.19 94 LYS A N 1
ATOM 1611 C CA . LYS B 1 95 ? 29.937 -36.435 -39.297 1.00 30.51 94 LYS A CA 1
ATOM 1612 C C . LYS B 1 95 ? 31.300 -37.128 -39.291 1.00 29.08 94 LYS A C 1
ATOM 1613 O O . LYS B 1 95 ? 31.392 -38.307 -38.952 1.00 30.52 94 LYS A O 1
ATOM 1619 N N . GLU B 1 96 ? 32.354 -36.399 -39.649 1.00 26.87 95 GLU A N 1
ATOM 1620 C CA . GLU B 1 96 ? 33.681 -36.999 -39.798 1.00 29.44 95 GLU A CA 1
ATOM 1621 C C . GLU B 1 96 ? 34.297 -37.493 -38.485 1.00 28.41 95 GLU A C 1
ATOM 1622 O O . GLU B 1 96 ? 35.011 -38.506 -38.465 1.00 25.74 95 GLU A O 1
ATOM 1628 N N . ASP B 1 97 ? 34.006 -36.792 -37.393 1.00 27.13 96 ASP A N 1
ATOM 1629 C CA . ASP B 1 97 ? 34.565 -37.129 -36.079 1.00 26.52 96 ASP A CA 1
ATOM 1630 C C . ASP B 1 97 ? 33.730 -36.447 -35.003 1.00 30.03 96 ASP A C 1
ATOM 1631 O O . ASP B 1 97 ? 34.078 -35.360 -34.537 1.00 25.41 96 ASP A O 1
ATOM 1636 N N . ILE B 1 98 ? 32.617 -37.075 -34.628 1.00 28.25 97 ILE A N 1
ATOM 1637 C CA . ILE B 1 98 ? 31.690 -36.482 -33.669 1.00 26.84 97 ILE A CA 1
ATOM 1638 C C . ILE B 1 98 ? 32.366 -36.255 -32.305 1.00 31.17 97 ILE A C 1
ATOM 1639 O O . ILE B 1 98 ? 32.069 -35.282 -31.600 1.00 27.34 97 ILE A O 1
ATOM 1644 N N . SER B 1 99 ? 33.292 -37.139 -31.947 1.00 29.14 98 SER A N 1
ATOM 1645 C CA . SER B 1 99 ? 34.006 -37.001 -30.674 1.00 36.74 98 SER A CA 1
ATOM 1646 C C . SER B 1 99 ? 34.801 -35.705 -30.615 1.00 28.48 98 SER A C 1
ATOM 1647 O O . SER B 1 99 ? 34.754 -34.980 -29.625 1.00 30.41 98 SER A O 1
ATOM 1650 N N . GLU B 1 100 ? 35.543 -35.433 -31.683 1.00 32.63 99 GLU A N 1
ATOM 1651 C CA . GLU B 1 100 ? 36.379 -34.239 -31.749 1.00 32.14 99 GLU A CA 1
ATOM 1652 C C . GLU B 1 100 ? 35.538 -32.962 -31.745 1.00 30.51 99 GLU A C 1
ATOM 1653 O O . GLU B 1 100 ? 35.945 -31.924 -31.211 1.00 28.12 99 GLU A O 1
ATOM 1659 N N . TYR B 1 101 ? 34.365 -33.036 -32.363 1.00 29.21 100 TYR A N 1
ATOM 1660 C CA . TYR B 1 101 ? 33.503 -31.871 -32.470 1.00 29.13 100 TYR A CA 1
ATOM 1661 C C . TYR B 1 101 ? 32.937 -31.517 -31.098 1.00 26.82 100 TYR A C 1
ATOM 1662 O O . TYR B 1 101 ? 32.943 -30.364 -30.686 1.00 22.75 100 TYR A O 1
ATOM 1671 N N . ILE B 1 102 ? 32.408 -32.517 -30.413 1.00 24.68 101 ILE A N 1
ATOM 1672 C CA . ILE B 1 102 ? 31.893 -32.296 -29.072 1.00 24.15 101 ILE A CA 1
ATOM 1673 C C . ILE B 1 102 ? 33.024 -31.727 -28.222 1.00 25.37 101 ILE A C 1
ATOM 1674 O O . ILE B 1 102 ? 32.870 -30.719 -27.547 1.00 26.14 101 ILE A O 1
ATOM 1679 N N . LYS B 1 103 ? 34.176 -32.375 -28.287 1.00 28.89 102 LYS A N 1
ATOM 1680 C CA . LYS B 1 103 ? 35.327 -31.978 -27.493 1.00 27.94 102 LYS A CA 1
ATOM 1681 C C . LYS B 1 103 ? 35.705 -30.516 -27.747 1.00 32.54 102 LYS A C 1
ATOM 1682 O O . LYS B 1 103 ? 35.982 -29.761 -26.808 1.00 27.67 102 LYS A O 1
ATOM 1688 N N . THR B 1 104 ? 35.711 -30.115 -29.017 1.00 28.19 103 THR A N 1
ATOM 1689 C CA . THR B 1 104 ? 36.192 -28.783 -29.374 1.00 30.64 103 THR A CA 1
ATOM 1690 C C . THR B 1 104 ? 35.094 -27.723 -29.474 1.00 29.95 103 THR A C 1
ATOM 1691 O O . THR B 1 104 ? 35.353 -26.610 -29.925 1.00 28.44 103 THR A O 1
ATOM 1695 N N . THR B 1 105 ? 33.873 -28.070 -29.081 1.00 26.75 104 THR A N 1
ATOM 1696 C CA . THR B 1 105 ? 32.781 -27.104 -29.127 1.00 27.92 104 THR A CA 1
ATOM 1697 C C . THR B 1 105 ? 32.253 -26.887 -27.713 1.00 28.23 104 THR A C 1
ATOM 1698 O O . THR B 1 105 ? 31.454 -27.687 -27.204 1.00 24.19 104 THR A O 1
ATOM 1702 N N . PRO B 1 106 ?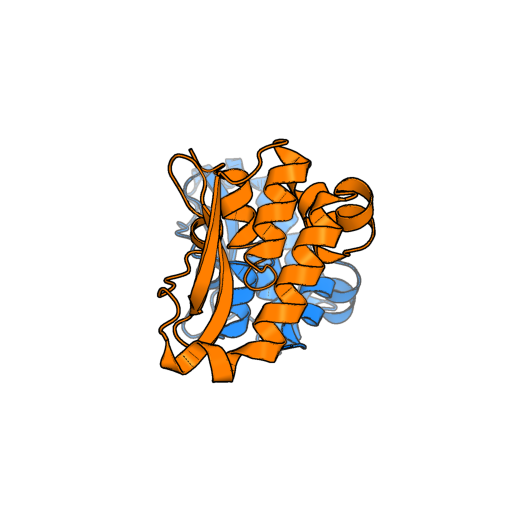 32.718 -25.804 -27.065 1.00 29.25 105 PRO A N 1
ATOM 1703 C CA . PRO B 1 106 ? 32.506 -25.633 -25.624 1.00 24.81 105 PRO A CA 1
ATOM 1704 C C . PRO B 1 106 ? 31.061 -25.827 -25.164 1.00 28.48 105 PRO A C 1
ATOM 1705 O O . PRO B 1 106 ? 30.839 -26.522 -24.177 1.00 26.25 105 PRO A O 1
ATOM 1709 N N . ARG B 1 107 ? 30.088 -25.251 -25.858 1.00 26.67 106 ARG A N 1
ATOM 1710 C CA . ARG B 1 107 ? 28.714 -25.384 -25.389 1.00 30.30 106 ARG A CA 1
ATOM 1711 C C . ARG B 1 107 ? 28.247 -26.839 -25.463 1.00 29.17 106 ARG A C 1
ATOM 1712 O O . ARG B 1 107 ? 27.427 -27.274 -24.658 1.00 28.48 106 ARG A O 1
ATOM 1720 N N . LEU B 1 108 ? 28.782 -27.592 -26.421 1.00 26.62 107 LEU A N 1
ATOM 1721 C CA . LEU B 1 108 ? 28.370 -28.980 -26.586 1.00 25.27 107 LEU A CA 1
ATOM 1722 C C . LEU B 1 108 ? 28.999 -29.832 -25.493 1.00 27.20 107 LEU A C 1
ATOM 1723 O O . LEU B 1 108 ? 28.342 -30.661 -24.876 1.00 29.37 107 LEU A O 1
ATOM 1728 N N . LYS B 1 109 ? 30.278 -29.611 -25.251 1.00 26.41 108 LYS A N 1
ATOM 1729 C CA . LYS B 1 109 ? 30.964 -30.299 -24.170 1.00 29.06 108 LYS A CA 1
ATOM 1730 C C . LYS B 1 109 ? 30.275 -30.035 -22.820 1.00 31.85 108 LYS A C 1
ATOM 1731 O O . LYS B 1 109 ? 30.042 -30.966 -22.054 1.00 37.07 108 LYS A O 1
ATOM 1737 N N . ARG B 1 110 ? 29.930 -28.779 -22.537 1.00 28.46 109 ARG A N 1
ATOM 1738 C CA . ARG B 1 110 ? 29.171 -28.458 -21.327 1.00 29.35 109 ARG A CA 1
ATOM 1739 C C . ARG B 1 110 ? 27.855 -29.220 -21.287 1.00 31.91 109 ARG A C 1
ATOM 1740 O O . ARG B 1 110 ? 27.455 -29.734 -20.247 1.00 32.78 109 ARG A O 1
ATOM 1748 N N . PHE B 1 111 ? 27.165 -29.257 -22.420 1.00 29.50 110 PHE A N 1
ATOM 1749 C CA . PHE B 1 111 ? 25.864 -29.893 -22.493 1.00 25.45 110 PHE A CA 1
ATOM 1750 C C . PHE B 1 111 ? 25.972 -31.360 -22.147 1.00 29.77 110 PHE A C 1
ATOM 1751 O O . PHE B 1 111 ? 25.128 -31.899 -21.439 1.00 30.97 110 PHE A O 1
ATOM 1759 N N . ILE B 1 112 ? 26.997 -32.022 -22.675 1.00 31.07 111 ILE A N 1
ATOM 1760 C CA . ILE B 1 112 ? 27.178 -33.434 -22.382 1.00 32.52 111 ILE A CA 1
ATOM 1761 C C . ILE B 1 112 ? 27.370 -33.647 -20.871 1.00 36.99 111 ILE A C 1
ATOM 1762 O O . ILE B 1 112 ? 26.815 -34.579 -20.294 1.00 37.36 111 ILE A O 1
ATOM 1767 N N . LYS B 1 113 ? 28.139 -32.767 -20.232 1.00 36.90 112 LYS A N 1
ATOM 1768 C CA . LYS B 1 113 ? 28.327 -32.837 -18.778 1.00 35.73 112 LYS A CA 1
ATOM 1769 C C . LYS B 1 113 ? 27.014 -32.640 -18.016 1.00 37.93 112 LYS A C 1
ATOM 1770 O O . LYS B 1 113 ? 26.671 -33.443 -17.149 1.00 42.01 112 LYS A O 1
ATOM 1772 N N . LYS B 1 114 ? 26.279 -31.579 -18.337 1.00 33.56 113 LYS A N 1
ATOM 1773 C CA . LYS B 1 114 ? 25.002 -31.324 -17.676 1.00 31.79 113 LYS A CA 1
ATOM 1774 C C . LYS B 1 114 ? 24.048 -32.507 -17.868 1.00 37.40 113 LYS A C 1
ATOM 1775 O O . LYS B 1 114 ? 23.282 -32.854 -16.966 1.00 37.26 113 LYS A O 1
ATOM 1781 N N . TYR B 1 115 ? 24.116 -33.139 -19.036 1.00 37.09 114 TYR A N 1
ATOM 1782 C CA . TYR B 1 115 ? 23.239 -34.261 -19.343 1.00 38.22 114 TYR A CA 1
ATOM 1783 C C . TYR B 1 115 ? 23.614 -35.478 -18.519 1.00 36.46 114 TYR A C 1
ATOM 1784 O O . TYR B 1 115 ? 22.750 -36.157 -17.970 1.00 36.47 114 TYR A O 1
ATOM 1793 N N . ARG B 1 116 ? 24.906 -35.765 -18.456 1.00 35.27 115 ARG A N 1
ATOM 1794 C CA . ARG B 1 116 ? 25.354 -36.970 -17.788 1.00 43.07 115 ARG A CA 1
ATOM 1795 C C . ARG B 1 116 ? 25.251 -36.885 -16.263 1.00 47.48 115 ARG A C 1
ATOM 1796 O O . ARG B 1 116 ? 25.655 -37.826 -15.575 1.00 52.29 115 ARG A O 1
ATOM 1801 N N . ASN B 1 117 ? 24.684 -35.786 -15.742 1.00 43.96 116 ASN A N 1
ATOM 1802 C CA . ASN B 1 117 ? 24.518 -35.604 -14.284 1.00 46.49 116 ASN A CA 1
ATOM 1803 C C . ASN B 1 117 ? 23.145 -35.092 -13.816 1.00 48.58 116 ASN A C 1
ATOM 1804 O O . ASN B 1 117 ? 22.898 -33.883 -13.800 1.00 43.04 116 ASN A O 1
ATOM 1809 N N . ARG B 1 118 ? 22.273 -36.014 -13.405 1.00 50.34 117 ARG A N 1
ATOM 1810 C CA . ARG B 1 118 ? 20.919 -35.670 -12.959 1.00 44.96 117 ARG A CA 1
ATOM 1811 C C . ARG B 1 118 ? 20.932 -34.978 -11.602 1.00 55.14 117 ARG A C 1
ATOM 1812 O O . ARG B 1 118 ? 19.880 -34.614 -11.069 1.00 52.41 117 ARG A O 1
ATOM 1820 N N . SER B 1 119 ? 22.130 -34.826 -11.044 1.00 54.55 118 SER A N 1
ATOM 1821 C CA . SER B 1 119 ? 22.338 -34.119 -9.788 1.00 49.23 118 SER A CA 1
ATOM 1822 C C . SER B 1 119 ? 23.792 -34.282 -9.379 1.00 54.35 118 SER A C 1
ATOM 1823 O O . SER B 1 119 ? 24.163 -33.981 -8.246 1.00 64.74 118 SER A O 1
#

GO terms:
  GO:0030430 host cell cytoplasm (C, EXP)

Solvent-accessible surface area: 12908 Å² total; per-residue (Å²): 131,56,37,55,74,0,52,46,7,1,45,20,21,11,99,77,59,17,50,1,13,2,0,2,0,0,1,11,30,44,83,157,35,112,36,100,80,63,39,64,3,11,26,97,131,46,113,5,16,0,2,1,57,13,132,97,34,75,0,5,76,4,16,85,67,117,38,80,96,40,51,71,128,52,66,182,104,20,57,92,36,20,62,107,29,83,54,34,11,89,104,0,126,147,70,38,82,88,37,16,136,83,12,88,75,0,119,125,0,46,57,75,42,80,100,130,127,58,38,57,63,0,50,46,7,1,50,19,19,12,106,77,66,18,48,1,12,4,0,1,0,0,2,10,41,44,81,103,39,108,34,99,68,65,41,64,4,8,29,115,131,40,45,13,41,0,2,1,55,13,124,101,32,72,0,4,73,4,18,92,66,56,34,78,105,36,55,67,120,49,62,183,102,21,58,97,33,20,61,109,30,80,59,37,11,90,104,0,124,146,69,40,84,86,38,18,143,83,13,88,78,0,122,125,0,26,55,81,18,110,96,160,149

InterPro domains:
  IPR006872 Late protein H7, poxvirus [PF04787] (3-145)

Secondary structure (DSSP, 8-state):
---HHHHHHHHTTTTT---HHHHHHHHHHHH----SEEEEEE-TT--EEEEEE-SS-BGGGGGT---EE--HHHHHHTHHHHHHHHHHHHHHHH-HHHHHHH-HHHHHHHHHHT---/---HHHHHHHHTTTTTT--HHHHHHHHHHHH----SEEEEEE-TTS-EEEEEE-SS-BGGGGGT---EEPPHHHHHHTHHHHHHHHHHHHHHHH-HHHHHHT-HHHHHHHHHHT--